Protein AF-A0A2S4M8M7-F1 (afdb_monomer_lite)

Organism: NCBI:txid1189126

Radius of gyration: 17.57 Å; chains: 1; bounding box: 34×55×44 Å

pLDDT: mean 82.83, std 18.02, range [27.48, 97.88]

Sequence (184 aa):
MVDEARHDGGGGASDRWFSTRVGGVQIGAYVSEYDAPKAGMTIFWAAKLALPEFIQVVSEAERTLGASAPDRVLIAYGETKETHRTASLATRLAVFAARPEFEAFRAEFVVPSGTIVAWANTSDINAAPKSPNIGISIPPSMWPDFRPVVVHGIILTTPLVGVTSPAMVMGALDEMFADGATAH

Foldseek 3Di:
DDDDPDPPDDDAFDWDKFWDDFLNKIKIWIWGPRDLLATKIKIFIWFLDALVLVLVLQVLVCVLCPVQQQWKWKWFDAPDIDIDTDSGPSVVSVVCSVPVRTQKMWIWGQGPSGIKIWIAGNDNSPDGGPDTGTMIMDRPVCCVSCVVSVLSSCCSGHVPSPSPDSVRVVVRVVVRVVCSVVDD

Secondary structure (DSSP, 8-state):
---------------EEEEEEETTEEEEEEE--SSTTT--EEEEE-----HHHHHHHHHHHHHHHGGG--EEEEEEEESSEEEEE-S-HHHHHHHHTT-TTEEEEEEEEEETTEEEEEEEE---TTSPPSS--EEEEE-GGGHHHHHHHHHHHHHHH-GGGT---HHHHHHHHHHHHHHTTT--

Structure (mmCIF, N/CA/C/O backbone):
data_AF-A0A2S4M8M7-F1
#
_entry.id   AF-A0A2S4M8M7-F1
#
loop_
_atom_site.group_PDB
_atom_site.id
_atom_site.type_symbol
_atom_site.label_atom_id
_atom_site.label_alt_id
_atom_site.label_comp_id
_atom_site.label_asym_id
_atom_site.label_entity_id
_atom_site.label_seq_id
_atom_site.pdbx_PDB_ins_code
_atom_site.Cartn_x
_atom_site.Cartn_y
_atom_site.Cartn_z
_atom_site.occupancy
_atom_site.B_iso_or_equiv
_atom_site.auth_seq_id
_atom_site.auth_comp_id
_atom_site.auth_asym_id
_atom_site.auth_atom_id
_atom_site.pdbx_PDB_model_num
ATOM 1 N N . MET A 1 1 ? 19.593 -39.768 15.698 1.00 35.56 1 MET A N 1
ATOM 2 C CA . MET A 1 1 ? 20.148 -38.869 16.726 1.00 35.56 1 MET A CA 1
ATOM 3 C C . MET A 1 1 ? 19.152 -37.736 16.825 1.00 35.56 1 MET A C 1
ATOM 5 O O . MET A 1 1 ? 18.924 -37.062 15.832 1.00 35.56 1 MET A O 1
ATOM 9 N N . VAL A 1 2 ? 18.406 -37.746 17.920 1.00 35.75 2 VAL A N 1
ATOM 10 C CA . VAL A 1 2 ? 17.227 -36.921 18.182 1.00 35.75 2 VAL A CA 1
ATOM 11 C C . VAL A 1 2 ? 17.718 -35.595 18.745 1.00 35.75 2 VAL A C 1
ATOM 13 O O . VAL A 1 2 ? 18.538 -35.632 19.655 1.00 35.75 2 VAL A O 1
ATOM 16 N N . ASP A 1 3 ? 17.217 -34.475 18.234 1.00 27.48 3 ASP A N 1
ATOM 17 C CA . ASP A 1 3 ? 17.019 -33.290 19.071 1.00 27.48 3 ASP A CA 1
ATOM 18 C C . ASP A 1 3 ? 15.829 -32.492 18.528 1.00 27.48 3 ASP A C 1
ATOM 20 O O . ASP A 1 3 ? 15.930 -31.577 17.713 1.00 27.48 3 ASP A O 1
ATOM 24 N N . GLU A 1 4 ? 14.656 -32.979 18.918 1.00 34.34 4 GLU A N 1
ATOM 25 C CA . GLU A 1 4 ? 13.363 -32.342 18.741 1.00 34.34 4 GLU A CA 1
ATOM 26 C C . GLU A 1 4 ? 13.140 -31.507 20.008 1.00 34.34 4 GLU A C 1
ATOM 28 O O . GLU A 1 4 ? 12.689 -32.015 21.036 1.00 34.34 4 GLU A O 1
ATOM 33 N N . ALA A 1 5 ? 13.521 -30.230 19.971 1.00 32.81 5 ALA A N 1
ATOM 34 C CA . ALA A 1 5 ? 13.192 -29.301 21.043 1.00 32.81 5 ALA A CA 1
ATOM 35 C C . ALA A 1 5 ? 11.703 -28.937 20.937 1.00 32.81 5 ALA A C 1
ATOM 37 O O . ALA A 1 5 ? 11.325 -27.932 20.337 1.00 32.81 5 ALA A O 1
ATOM 38 N N . ARG A 1 6 ? 10.852 -29.794 21.516 1.00 37.06 6 ARG A N 1
ATOM 39 C CA . ARG A 1 6 ? 9.469 -29.460 21.865 1.00 37.06 6 ARG A CA 1
ATOM 40 C C . ARG A 1 6 ? 9.480 -28.285 22.841 1.00 37.06 6 ARG A C 1
ATOM 42 O O . ARG A 1 6 ? 9.937 -28.417 23.976 1.00 37.06 6 ARG A O 1
ATOM 49 N N . HIS A 1 7 ? 8.925 -27.158 22.417 1.00 33.09 7 HIS A N 1
ATOM 50 C CA . HIS A 1 7 ? 8.360 -26.181 23.336 1.00 33.09 7 HIS A CA 1
ATOM 51 C C . HIS A 1 7 ? 6.859 -26.448 23.448 1.00 33.09 7 HIS A C 1
ATOM 53 O O . HIS A 1 7 ? 6.053 -25.895 22.710 1.00 33.09 7 HIS A O 1
ATOM 59 N N . ASP A 1 8 ? 6.505 -27.330 24.384 1.00 41.88 8 ASP A N 1
ATOM 60 C CA . ASP A 1 8 ? 5.159 -27.384 24.944 1.00 41.88 8 ASP A CA 1
ATOM 61 C C . ASP A 1 8 ? 5.029 -26.237 25.954 1.00 41.88 8 ASP A C 1
ATOM 63 O O . ASP A 1 8 ? 5.680 -26.237 27.002 1.00 41.88 8 ASP A O 1
ATOM 67 N N . GLY A 1 9 ? 4.203 -25.239 25.638 1.00 32.19 9 GLY A N 1
ATOM 68 C CA . GLY A 1 9 ? 3.963 -24.111 26.532 1.00 32.19 9 GLY A CA 1
ATOM 69 C C . GLY A 1 9 ? 2.835 -23.191 26.077 1.00 32.19 9 GLY A C 1
ATOM 70 O O . GLY A 1 9 ? 3.103 -22.182 25.445 1.00 32.19 9 GLY A O 1
ATOM 71 N N . GLY A 1 10 ? 1.600 -23.508 26.487 1.00 31.20 10 GLY A N 1
ATOM 72 C CA . GLY A 1 10 ? 0.479 -22.563 26.619 1.00 31.20 10 GLY A CA 1
ATOM 73 C C . GLY A 1 10 ? -0.191 -22.113 25.315 1.00 31.20 10 GLY A C 1
ATOM 74 O O . GLY A 1 10 ? 0.468 -21.661 24.392 1.00 31.20 10 GLY A O 1
ATOM 75 N N . GLY A 1 11 ? -1.525 -22.194 25.253 1.00 43.91 11 GLY A N 1
ATOM 76 C CA . GLY A 1 11 ? -2.337 -21.686 24.138 1.00 43.91 11 GLY A CA 1
ATOM 77 C C . GLY A 1 11 ? -2.234 -20.165 23.991 1.00 43.91 11 GLY A C 1
ATOM 78 O O . GLY A 1 11 ? -3.089 -19.431 24.484 1.00 43.91 11 GLY A O 1
ATOM 79 N N . GLY A 1 12 ? -1.154 -19.711 23.362 1.00 44.88 12 GLY A N 1
ATOM 80 C CA . GLY A 1 12 ? -0.848 -18.325 23.050 1.00 44.88 12 GLY A CA 1
ATOM 81 C C . GLY A 1 12 ? -1.113 -18.040 21.579 1.00 44.88 12 GLY A C 1
ATOM 82 O O . GLY A 1 12 ? -0.840 -18.877 20.724 1.00 44.88 12 GLY A O 1
ATOM 83 N N . ALA A 1 13 ? -1.661 -16.856 21.315 1.00 55.62 13 ALA A N 1
ATOM 84 C CA . ALA A 1 13 ? -1.861 -16.286 19.991 1.00 55.62 13 ALA A CA 1
ATOM 85 C C . ALA A 1 13 ? -0.662 -16.566 19.068 1.00 55.62 13 ALA A C 1
ATOM 87 O O . ALA A 1 13 ? 0.433 -16.042 19.288 1.00 55.62 13 ALA A O 1
ATOM 88 N N . SER A 1 14 ? -0.857 -17.427 18.069 1.00 67.69 14 SER A N 1
ATOM 89 C CA . SER A 1 14 ? 0.205 -17.823 17.151 1.00 67.69 14 SER A CA 1
ATOM 90 C C . SER A 1 14 ? 0.212 -16.880 15.960 1.00 67.69 14 SER A C 1
ATOM 92 O O . SER A 1 14 ? -0.794 -16.735 15.266 1.00 67.69 14 SER A O 1
ATOM 94 N N . ASP A 1 15 ? 1.358 -16.269 15.697 1.00 80.06 15 ASP A N 1
ATOM 95 C CA . ASP A 1 15 ? 1.624 -15.635 14.415 1.00 80.06 15 ASP A CA 1
AT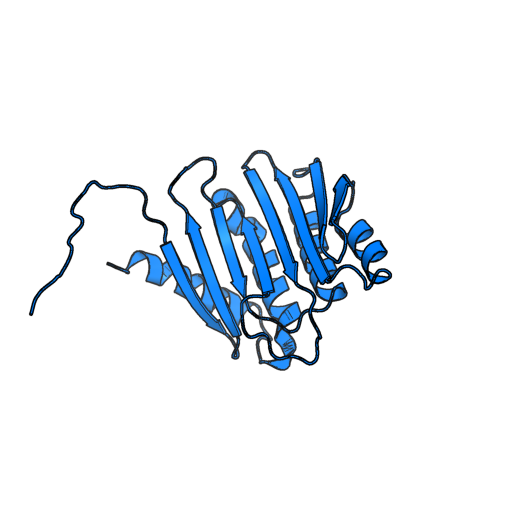OM 96 C C . ASP A 1 15 ? 1.456 -16.656 13.281 1.00 80.06 15 ASP A C 1
ATOM 98 O O . ASP A 1 15 ? 2.006 -17.759 13.341 1.00 80.06 15 ASP A O 1
ATOM 102 N N . ARG A 1 16 ? 0.718 -16.286 12.231 1.00 84.62 16 ARG A N 1
ATOM 103 C CA . ARG A 1 16 ? 0.454 -17.162 11.084 1.00 84.62 16 ARG A CA 1
ATOM 104 C C . ARG A 1 16 ? 1.026 -16.580 9.801 1.00 84.62 16 ARG A C 1
ATOM 106 O O . ARG A 1 16 ? 0.866 -15.394 9.509 1.00 84.62 16 ARG A O 1
ATOM 113 N N . TRP A 1 17 ? 1.673 -17.444 9.027 1.00 88.44 17 TRP A N 1
ATOM 114 C CA . TRP A 1 17 ? 2.257 -17.125 7.729 1.00 88.44 17 TRP A CA 1
ATOM 115 C C . TRP A 1 17 ? 1.546 -17.908 6.638 1.00 88.44 17 TRP A C 1
ATOM 117 O O . TRP A 1 17 ? 1.362 -19.118 6.752 1.00 88.44 17 TRP A O 1
ATOM 127 N N . PHE A 1 18 ? 1.204 -17.219 5.557 1.00 89.94 18 PHE A N 1
ATOM 128 C CA . PHE A 1 18 ? 0.561 -17.810 4.396 1.00 89.94 18 PHE A CA 1
ATOM 129 C C . PHE A 1 18 ? 1.300 -17.405 3.128 1.00 89.94 18 PHE A C 1
ATOM 131 O O . PHE A 1 18 ? 1.913 -16.335 3.052 1.00 89.94 18 PHE A O 1
ATOM 138 N N . SER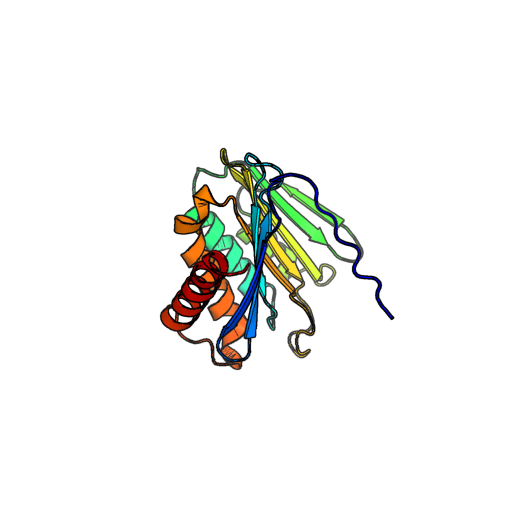 A 1 19 ? 1.225 -18.251 2.108 1.00 90.50 19 SER A N 1
ATOM 139 C CA . SER A 1 19 ? 1.714 -17.900 0.783 1.00 90.50 19 SER A CA 1
ATOM 140 C C . SER A 1 19 ? 0.926 -18.616 -0.296 1.00 90.50 19 SER A C 1
ATOM 142 O O . SER A 1 19 ? 0.588 -19.785 -0.138 1.00 90.50 19 SER A O 1
ATOM 144 N N . THR A 1 20 ? 0.706 -17.936 -1.411 1.00 90.44 20 THR A N 1
ATOM 145 C CA . THR A 1 20 ? 0.090 -18.492 -2.615 1.00 90.44 20 THR A CA 1
ATOM 146 C C . THR A 1 20 ? 0.811 -17.977 -3.862 1.00 90.44 20 THR A C 1
ATOM 148 O O . THR A 1 20 ? 1.694 -17.111 -3.784 1.00 90.44 20 THR A O 1
ATOM 151 N N . ARG A 1 21 ? 0.470 -18.522 -5.032 1.00 87.50 21 ARG A N 1
ATOM 152 C CA . ARG A 1 21 ? 0.982 -18.060 -6.325 1.00 87.50 21 ARG A CA 1
ATOM 153 C C . ARG A 1 21 ? -0.153 -17.729 -7.282 1.00 87.50 21 ARG A C 1
ATOM 155 O O . ARG A 1 21 ? -1.044 -18.540 -7.492 1.00 87.50 21 ARG A O 1
ATOM 162 N N . VAL A 1 22 ? -0.058 -16.573 -7.933 1.00 85.56 22 VAL A N 1
ATOM 163 C CA . VAL A 1 22 ? -0.996 -16.126 -8.974 1.00 85.56 22 VAL A CA 1
ATOM 164 C C . VAL A 1 22 ? -0.185 -15.624 -10.151 1.00 85.56 22 VAL A C 1
ATOM 166 O O . VAL A 1 22 ? 0.630 -14.730 -9.967 1.00 85.56 22 VAL A O 1
ATOM 169 N N . GLY A 1 23 ? -0.370 -16.200 -11.344 1.00 76.56 23 GLY A N 1
ATOM 170 C CA . GLY A 1 23 ? 0.317 -15.749 -12.565 1.00 76.56 23 GLY A CA 1
ATOM 171 C C . GLY A 1 23 ? 1.814 -15.493 -12.351 1.00 76.56 23 GLY A C 1
ATOM 172 O O . GLY A 1 23 ? 2.275 -14.367 -12.462 1.00 76.56 23 GLY A O 1
ATOM 173 N N . GLY A 1 24 ? 2.564 -16.505 -11.902 1.00 80.69 24 GLY A N 1
ATOM 174 C CA . GLY A 1 24 ? 4.009 -16.393 -11.649 1.00 80.69 24 GLY A CA 1
ATOM 175 C C . GLY A 1 24 ? 4.437 -15.527 -10.450 1.00 80.69 24 GLY A C 1
ATOM 176 O O . GLY A 1 24 ? 5.600 -15.600 -10.057 1.00 80.69 24 GLY A O 1
ATOM 177 N N . VAL A 1 25 ? 3.532 -14.762 -9.834 1.00 85.31 25 VAL A N 1
ATOM 178 C CA . VAL A 1 25 ? 3.785 -13.933 -8.645 1.00 85.31 25 VAL A CA 1
ATOM 179 C C . VAL A 1 25 ? 3.588 -14.764 -7.392 1.00 85.31 25 VAL A C 1
ATOM 181 O O . VAL A 1 25 ? 2.573 -15.443 -7.256 1.00 85.31 25 VAL A O 1
ATOM 184 N N . GLN A 1 26 ? 4.521 -14.672 -6.449 1.00 88.56 26 GLN A N 1
ATOM 185 C CA . GLN A 1 26 ? 4.305 -15.151 -5.088 1.00 88.56 26 GLN A CA 1
ATOM 186 C C . GLN A 1 26 ? 3.688 -14.034 -4.243 1.00 88.56 26 GLN A C 1
ATOM 188 O O . GLN A 1 26 ? 4.252 -12.943 -4.140 1.00 88.56 26 GLN A O 1
ATOM 193 N N . ILE A 1 27 ? 2.543 -14.331 -3.637 1.00 91.50 27 ILE A N 1
ATOM 194 C CA . ILE A 1 27 ? 1.849 -13.464 -2.686 1.00 91.50 27 ILE A CA 1
ATOM 195 C C . ILE A 1 27 ? 2.016 -14.103 -1.313 1.00 91.50 27 ILE A C 1
ATOM 197 O O . ILE A 1 27 ? 1.792 -15.303 -1.159 1.00 91.50 27 ILE A O 1
ATOM 201 N N . GLY A 1 28 ? 2.442 -13.320 -0.332 1.00 92.31 28 GLY A N 1
ATOM 202 C CA . GLY A 1 28 ? 2.527 -13.735 1.059 1.00 92.31 28 GLY A CA 1
ATOM 203 C C . GLY A 1 28 ? 1.568 -12.940 1.931 1.00 92.31 28 GLY A C 1
ATOM 204 O O . GLY A 1 28 ? 1.227 -11.795 1.623 1.00 92.31 28 GLY A O 1
ATOM 205 N N . ALA A 1 29 ? 1.158 -13.550 3.034 1.00 92.69 29 ALA A N 1
ATOM 206 C CA . ALA A 1 29 ? 0.451 -12.872 4.100 1.00 92.69 29 ALA A CA 1
ATOM 207 C C . ALA A 1 29 ? 1.033 -13.249 5.459 1.00 92.69 29 ALA A C 1
ATOM 209 O O . ALA A 1 29 ? 1.435 -14.389 5.690 1.00 92.69 29 ALA A O 1
ATOM 210 N N . TYR A 1 30 ? 1.054 -12.278 6.357 1.00 90.25 30 TYR A N 1
ATOM 211 C CA . TYR A 1 30 ? 1.389 -12.460 7.759 1.00 90.25 30 TYR A CA 1
ATOM 212 C C . TYR A 1 30 ? 0.242 -11.919 8.599 1.00 90.25 30 TYR A C 1
ATOM 214 O O . TYR A 1 30 ? -0.198 -10.791 8.378 1.00 90.25 30 TYR A O 1
ATOM 222 N N . VAL A 1 31 ? -0.247 -12.720 9.538 1.00 87.81 31 VAL A N 1
ATOM 223 C CA . VAL A 1 31 ? -1.275 -12.323 10.501 1.00 87.81 31 VAL A CA 1
ATOM 224 C C . VAL A 1 31 ? -0.671 -12.453 11.887 1.00 87.81 31 VAL A C 1
ATOM 226 O O . VAL A 1 31 ? -0.350 -13.561 12.316 1.00 87.81 31 VAL A O 1
ATOM 229 N N . SER A 1 32 ? -0.518 -11.323 12.578 1.00 81.81 32 SER A N 1
ATOM 230 C CA . SER A 1 32 ? -0.124 -11.336 13.984 1.00 81.81 32 SER A CA 1
ATOM 231 C C . SER A 1 32 ? -1.353 -11.333 14.875 1.00 81.81 32 SER A C 1
ATOM 233 O O . SER A 1 32 ? -2.210 -10.456 14.760 1.00 81.81 32 SER A O 1
ATOM 235 N N . GLU A 1 33 ? -1.415 -12.301 15.784 1.00 69.62 33 GLU A N 1
ATOM 236 C CA . GLU A 1 33 ? -2.460 -12.407 16.807 1.00 69.62 33 GLU A CA 1
ATOM 237 C C . GLU A 1 33 ? -1.967 -11.923 18.183 1.00 69.62 33 GLU A C 1
ATOM 239 O O . GLU A 1 33 ? -2.749 -11.841 19.130 1.00 69.62 33 GLU A O 1
ATOM 244 N N . TYR A 1 34 ? -0.678 -11.577 18.294 1.00 53.66 34 TYR A N 1
ATOM 245 C CA . TYR A 1 34 ? 0.032 -11.356 19.559 1.00 53.66 34 TYR A CA 1
ATOM 246 C C . TYR A 1 34 ? -0.473 -10.145 20.376 1.00 53.66 34 TYR A C 1
ATOM 248 O O . TYR A 1 34 ? -0.187 -10.031 21.565 1.00 53.66 34 TYR A O 1
ATOM 256 N N . ASP A 1 35 ? -1.255 -9.245 19.774 1.00 55.16 35 ASP A N 1
ATOM 257 C CA . ASP A 1 35 ? -1.826 -8.073 20.447 1.00 55.16 35 ASP A CA 1
ATOM 258 C C . ASP A 1 35 ? -3.162 -7.720 19.781 1.00 55.16 35 ASP A C 1
ATOM 260 O O . ASP A 1 35 ? -3.175 -6.927 18.859 1.00 55.16 35 ASP A O 1
ATOM 264 N N . ALA A 1 36 ? -4.295 -8.313 20.180 1.00 50.22 36 ALA A N 1
ATOM 265 C CA . ALA A 1 36 ? -5.613 -8.123 19.538 1.00 50.22 36 ALA A CA 1
ATOM 266 C C . ALA A 1 36 ? -5.998 -6.669 19.128 1.00 50.22 36 ALA A C 1
ATOM 268 O O . ALA A 1 36 ? -6.614 -6.511 18.073 1.00 50.22 36 ALA A O 1
ATOM 269 N N . PRO A 1 37 ? -5.640 -5.594 19.870 1.00 49.50 37 PRO A N 1
ATOM 270 C CA . PRO A 1 37 ? -5.854 -4.211 19.415 1.00 49.50 37 PRO A CA 1
ATOM 271 C C . PRO A 1 37 ? -4.819 -3.680 18.397 1.00 49.50 37 PRO A C 1
ATOM 273 O O . PRO A 1 37 ? -5.043 -2.625 17.808 1.00 49.50 37 PRO A O 1
ATOM 276 N N . LYS A 1 38 ? -3.695 -4.374 18.184 1.00 54.09 38 LYS A N 1
ATOM 277 C CA . LYS A 1 38 ? -2.674 -4.114 17.146 1.00 54.09 38 LYS A CA 1
ATOM 278 C C . LYS A 1 38 ? -2.466 -5.287 16.183 1.00 54.09 38 LYS A C 1
ATOM 280 O O . LYS A 1 38 ? -1.537 -5.244 15.375 1.00 54.09 38 LYS A O 1
ATOM 285 N N . ALA A 1 39 ? -3.304 -6.320 16.281 1.00 62.09 39 ALA A N 1
ATOM 286 C CA . ALA A 1 39 ? -3.287 -7.475 15.413 1.00 62.09 39 ALA A CA 1
ATOM 287 C C . ALA A 1 39 ? -3.385 -6.938 13.993 1.00 62.09 39 ALA A C 1
ATOM 289 O O . ALA A 1 39 ? -4.266 -6.140 13.672 1.00 62.09 39 ALA A O 1
ATOM 290 N N . GLY A 1 40 ? -2.393 -7.283 13.191 1.00 81.00 40 GLY A N 1
ATOM 291 C CA . GLY A 1 40 ? -2.195 -6.721 11.873 1.00 81.00 40 GLY A CA 1
ATOM 292 C C . GLY A 1 40 ? -2.129 -7.854 10.882 1.00 81.00 40 GLY A C 1
ATOM 293 O O . GLY A 1 40 ? -1.472 -8.865 11.129 1.00 81.00 40 GLY A O 1
ATOM 294 N N . MET A 1 41 ? -2.806 -7.675 9.759 1.00 90.56 41 MET A N 1
ATOM 295 C CA . MET A 1 41 ? -2.603 -8.515 8.600 1.00 90.56 41 MET A CA 1
ATOM 296 C C . MET A 1 41 ? -1.790 -7.739 7.578 1.00 90.56 41 MET A C 1
ATOM 298 O O . MET A 1 41 ? -2.210 -6.674 7.132 1.00 90.56 41 MET A O 1
ATOM 302 N N . THR A 1 42 ? -0.645 -8.276 7.184 1.00 93.50 42 THR A N 1
ATOM 303 C CA . THR A 1 42 ? 0.174 -7.719 6.110 1.00 93.50 42 THR A CA 1
ATOM 304 C C . THR A 1 42 ? 0.101 -8.633 4.907 1.00 93.50 42 THR A C 1
ATOM 306 O O . THR A 1 42 ? 0.527 -9.779 4.992 1.00 93.50 42 THR A O 1
ATOM 309 N N . ILE A 1 43 ? -0.389 -8.117 3.780 1.00 95.31 43 ILE A N 1
ATOM 310 C CA . ILE A 1 43 ? -0.272 -8.775 2.474 1.00 95.31 43 ILE A CA 1
ATOM 311 C C . ILE A 1 43 ? 0.917 -8.164 1.743 1.00 95.31 43 ILE A C 1
ATOM 313 O O . ILE A 1 43 ? 1.040 -6.941 1.695 1.00 95.31 43 ILE A O 1
ATOM 317 N N . PHE A 1 44 ? 1.786 -8.986 1.168 1.00 94.94 44 PHE A N 1
ATOM 318 C CA . PHE A 1 44 ? 2.984 -8.529 0.469 1.00 94.94 44 PHE A CA 1
ATOM 319 C C . PHE A 1 44 ? 3.275 -9.382 -0.764 1.00 94.94 44 PHE A C 1
ATOM 321 O O . PHE A 1 44 ? 2.962 -10.572 -0.809 1.00 94.94 44 PHE A O 1
ATOM 328 N N . TRP A 1 45 ? 3.879 -8.780 -1.783 1.00 93.00 45 TRP A N 1
ATOM 329 C CA . TRP A 1 45 ? 4.242 -9.478 -3.014 1.00 93.00 45 TRP A CA 1
ATOM 330 C C . TRP A 1 45 ? 5.472 -8.852 -3.669 1.00 93.00 45 TRP A C 1
ATOM 332 O O . TRP A 1 45 ? 5.938 -7.771 -3.302 1.00 93.00 45 TRP A O 1
ATOM 342 N N . ALA A 1 46 ? 6.039 -9.594 -4.615 1.00 89.19 46 ALA A N 1
ATOM 343 C CA . ALA A 1 46 ? 7.160 -9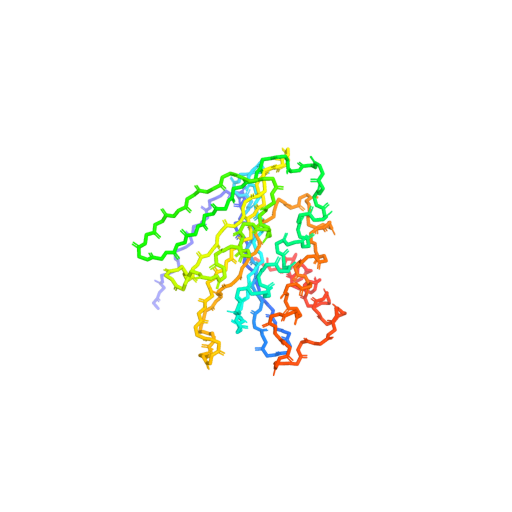.163 -5.435 1.00 89.19 46 ALA A CA 1
ATOM 344 C C . ALA A 1 46 ? 6.635 -8.656 -6.785 1.00 89.19 46 ALA A C 1
ATOM 346 O O . ALA A 1 46 ? 5.924 -9.377 -7.486 1.00 89.19 46 ALA A O 1
ATOM 347 N N . ALA A 1 47 ? 6.989 -7.429 -7.157 1.00 85.19 47 ALA A N 1
ATOM 348 C CA . ALA A 1 47 ? 6.524 -6.775 -8.374 1.00 85.19 47 ALA A CA 1
ATOM 349 C C . ALA A 1 47 ? 7.605 -5.890 -9.005 1.00 85.19 47 ALA A C 1
ATOM 351 O O . ALA A 1 47 ? 8.458 -5.325 -8.318 1.00 85.19 47 ALA A O 1
ATOM 352 N N . LYS A 1 48 ? 7.534 -5.720 -10.329 1.00 80.44 48 LYS A N 1
ATOM 353 C CA . LYS A 1 48 ? 8.253 -4.642 -11.018 1.00 80.44 48 LYS A CA 1
ATOM 354 C C . LYS A 1 48 ? 7.470 -3.358 -10.783 1.00 80.44 48 LYS A C 1
ATOM 356 O O . LYS A 1 48 ? 6.456 -3.130 -11.432 1.00 80.44 48 LYS A O 1
ATOM 361 N N . LEU A 1 49 ? 7.903 -2.584 -9.795 1.00 83.25 49 LEU A N 1
ATOM 362 C CA . LEU A 1 49 ? 7.135 -1.472 -9.257 1.00 83.25 49 LEU A CA 1
ATOM 363 C C . LEU A 1 49 ? 7.822 -0.145 -9.552 1.00 83.25 49 LEU A C 1
ATOM 365 O O . LEU A 1 49 ? 8.903 0.114 -9.022 1.00 83.25 49 LEU A O 1
ATOM 369 N N . ALA A 1 50 ? 7.159 0.710 -10.324 1.00 86.69 50 ALA A N 1
ATOM 370 C CA . ALA A 1 50 ? 7.499 2.118 -10.381 1.00 86.69 50 ALA A CA 1
ATOM 371 C C . ALA A 1 50 ? 6.579 2.933 -9.451 1.00 86.69 50 ALA A C 1
ATOM 373 O O . ALA A 1 50 ? 5.563 2.467 -8.922 1.00 86.69 50 ALA A O 1
ATOM 374 N N . LEU A 1 51 ? 7.003 4.167 -9.174 1.00 90.38 51 LEU A N 1
ATOM 375 C CA . LEU A 1 51 ? 6.284 5.059 -8.269 1.00 90.38 51 LEU A CA 1
ATOM 376 C C . LEU A 1 51 ? 4.856 5.410 -8.745 1.00 90.38 51 LEU A C 1
ATOM 378 O O . LEU A 1 51 ? 3.975 5.487 -7.888 1.00 90.38 51 LEU A O 1
ATOM 382 N N . PRO A 1 52 ? 4.565 5.589 -10.053 1.00 91.75 52 PRO A N 1
ATOM 383 C CA . PRO A 1 52 ? 3.205 5.860 -10.527 1.00 91.75 52 PRO A CA 1
ATOM 384 C C . PRO A 1 52 ? 2.183 4.777 -10.166 1.00 91.75 52 PRO A C 1
ATOM 386 O O . PRO A 1 52 ? 1.038 5.097 -9.843 1.00 91.75 52 PRO A O 1
ATOM 389 N N . GLU A 1 53 ? 2.570 3.505 -10.181 1.00 91.56 53 GLU A N 1
ATOM 390 C CA . GLU A 1 53 ? 1.703 2.402 -9.776 1.00 91.56 53 GLU A CA 1
ATOM 391 C C . GLU A 1 53 ? 1.467 2.433 -8.263 1.00 91.56 53 GLU A C 1
ATOM 393 O O . GLU A 1 53 ? 0.332 2.295 -7.810 1.00 91.56 53 GLU A O 1
ATOM 398 N N . PHE A 1 54 ? 2.506 2.708 -7.467 1.00 93.75 54 PHE A N 1
ATOM 399 C CA . PHE A 1 54 ? 2.341 2.853 -6.020 1.00 93.75 54 PHE A CA 1
ATOM 400 C C . PHE A 1 54 ? 1.461 4.060 -5.644 1.00 93.75 54 PHE A C 1
ATOM 402 O O . PHE A 1 54 ? 0.624 3.953 -4.748 1.00 93.75 54 PHE A O 1
ATOM 409 N N . ILE A 1 55 ? 1.568 5.181 -6.369 1.00 95.94 55 ILE A N 1
ATOM 410 C CA . ILE A 1 55 ? 0.675 6.343 -6.211 1.00 95.94 55 ILE A CA 1
ATOM 411 C C . ILE A 1 55 ? -0.789 5.935 -6.405 1.00 95.94 55 ILE A C 1
ATOM 413 O O . ILE A 1 55 ? -1.647 6.367 -5.635 1.00 95.94 55 ILE A O 1
ATOM 417 N N . GLN A 1 56 ? -1.089 5.096 -7.399 1.00 95.81 56 GLN A N 1
ATOM 418 C CA . GLN A 1 56 ? -2.454 4.625 -7.647 1.00 95.81 56 GLN A CA 1
ATOM 419 C C . GLN A 1 56 ? -2.971 3.725 -6.521 1.00 95.81 56 GLN A C 1
ATOM 421 O O . GLN A 1 56 ? -4.114 3.892 -6.099 1.00 95.81 56 GLN A O 1
ATOM 426 N N . VAL A 1 57 ? -2.134 2.836 -5.976 1.00 95.44 57 VAL A N 1
ATOM 427 C CA . VAL A 1 57 ? -2.487 2.019 -4.800 1.00 95.44 57 VAL A CA 1
ATOM 428 C C . VAL A 1 57 ? -2.818 2.904 -3.597 1.00 95.44 57 VAL A C 1
ATOM 430 O O . VAL A 1 57 ? -3.838 2.711 -2.937 1.00 95.44 57 VAL A O 1
ATOM 433 N N . VAL A 1 58 ? -1.991 3.915 -3.331 1.00 96.94 58 VAL A N 1
ATOM 434 C CA . VAL A 1 58 ? -2.213 4.863 -2.229 1.00 96.94 58 VAL A CA 1
ATOM 435 C C . VAL A 1 58 ? -3.459 5.717 -2.473 1.00 96.94 58 VAL A C 1
ATOM 437 O O . VAL A 1 58 ? -4.232 5.937 -1.546 1.00 96.94 58 VAL A O 1
ATOM 440 N N . SER A 1 59 ? -3.710 6.142 -3.712 1.00 97.19 59 SER A N 1
ATOM 441 C CA . SER A 1 59 ? -4.921 6.887 -4.080 1.00 97.19 59 SER A CA 1
ATOM 442 C C . SER A 1 59 ? -6.197 6.056 -3.889 1.00 97.19 59 SER A C 1
ATOM 444 O O . SER A 1 59 ? -7.214 6.573 -3.425 1.00 97.19 59 SER A O 1
ATOM 446 N N . GLU A 1 60 ? -6.148 4.760 -4.199 1.00 96.62 60 GLU A N 1
ATOM 447 C CA . GLU A 1 60 ? -7.238 3.811 -3.955 1.00 96.62 60 GLU A CA 1
ATOM 448 C C . GLU A 1 60 ? -7.514 3.644 -2.453 1.00 96.62 60 GLU A C 1
ATOM 450 O O . GLU A 1 60 ? -8.667 3.713 -2.019 1.00 96.62 60 GLU A O 1
ATOM 455 N N . ALA A 1 61 ? -6.458 3.504 -1.646 1.00 95.88 61 ALA A N 1
ATOM 456 C CA . ALA A 1 61 ? -6.564 3.458 -0.189 1.00 95.88 61 ALA A CA 1
ATOM 457 C C . ALA A 1 61 ? -7.177 4.752 0.377 1.00 95.88 61 ALA A C 1
ATOM 459 O O . ALA A 1 61 ? -8.080 4.697 1.211 1.00 95.88 61 ALA A O 1
ATOM 460 N N . GLU A 1 62 ? -6.758 5.920 -0.119 1.00 95.94 62 GLU A N 1
ATOM 461 C CA . GLU A 1 62 ? -7.324 7.217 0.273 1.00 95.94 62 GLU A CA 1
ATOM 462 C C . GLU A 1 62 ? -8.810 7.329 -0.035 1.00 95.94 62 GLU A C 1
ATOM 464 O O . GLU A 1 62 ? -9.570 7.847 0.784 1.00 95.94 62 GLU A O 1
ATOM 469 N N . ARG A 1 63 ? -9.236 6.838 -1.200 1.00 95.69 63 ARG A N 1
ATOM 470 C CA . ARG A 1 63 ? -10.646 6.853 -1.594 1.00 95.69 63 ARG A CA 1
ATOM 471 C C . ARG A 1 63 ? -11.483 5.906 -0.745 1.00 95.69 63 ARG A C 1
ATOM 473 O O . ARG A 1 63 ? -12.586 6.275 -0.357 1.00 95.69 63 ARG A O 1
ATOM 480 N N . THR A 1 64 ? -10.941 4.728 -0.442 1.00 95.25 64 THR A N 1
ATOM 481 C CA . THR A 1 64 ? -11.577 3.723 0.422 1.00 95.25 64 THR A CA 1
ATOM 482 C C . THR A 1 64 ? -11.783 4.267 1.835 1.00 95.25 64 THR A C 1
ATOM 484 O O . THR A 1 64 ? -12.835 4.075 2.434 1.00 95.25 64 THR A O 1
ATOM 487 N N . LEU A 1 65 ? -10.798 4.998 2.361 1.00 93.12 65 LEU A N 1
ATOM 488 C CA . LEU A 1 65 ? -10.845 5.552 3.713 1.00 93.12 65 LEU A CA 1
ATOM 489 C C . LEU A 1 65 ? -11.635 6.856 3.821 1.00 93.12 65 LEU A C 1
ATOM 491 O O . LEU A 1 65 ? -12.259 7.111 4.851 1.00 93.12 65 LEU A O 1
ATOM 495 N N . GLY A 1 66 ? -11.588 7.708 2.797 1.00 91.25 66 GLY A N 1
ATOM 496 C CA . GLY A 1 66 ? -12.245 9.010 2.802 1.00 91.25 66 GLY A CA 1
ATOM 497 C C . GLY A 1 66 ? -11.902 9.834 4.050 1.00 91.25 66 GLY A C 1
ATOM 498 O O . GLY A 1 66 ? -10.733 10.080 4.358 1.00 91.25 66 GLY A O 1
ATOM 499 N N . ALA A 1 67 ? -12.938 10.263 4.775 1.00 87.75 67 ALA A N 1
ATOM 500 C CA . ALA A 1 67 ? -12.809 11.055 5.999 1.00 87.75 67 ALA A CA 1
ATOM 501 C C . ALA A 1 67 ? -12.394 10.237 7.240 1.00 87.75 67 ALA A C 1
ATOM 503 O O . ALA A 1 67 ? -12.039 10.826 8.258 1.00 87.75 67 ALA A O 1
ATOM 504 N N . SER A 1 68 ? -12.408 8.901 7.169 1.00 86.62 68 SER A N 1
ATOM 505 C CA . SER A 1 68 ? -12.090 8.014 8.299 1.00 86.62 68 SER A CA 1
ATOM 506 C C . SER A 1 68 ? -10.603 8.006 8.668 1.00 86.62 68 SER A C 1
ATOM 508 O O . SER A 1 68 ? -10.258 7.584 9.768 1.00 86.62 68 SER A O 1
ATOM 510 N N . ALA A 1 69 ? -9.734 8.492 7.774 1.00 86.81 69 ALA A N 1
ATOM 511 C CA . ALA A 1 69 ? -8.298 8.657 8.000 1.00 86.81 69 ALA A CA 1
ATOM 512 C C . ALA A 1 69 ? -7.890 10.137 7.878 1.00 86.81 69 ALA A C 1
ATOM 514 O O . ALA A 1 69 ? -7.364 10.550 6.834 1.00 86.81 69 ALA A O 1
ATOM 515 N N . PRO A 1 70 ? -8.172 10.961 8.905 1.00 84.38 70 PRO A N 1
ATOM 516 C CA . PRO A 1 70 ? -7.849 12.385 8.884 1.00 84.38 70 PRO A CA 1
ATOM 517 C C . PRO A 1 70 ? -6.350 12.650 9.060 1.00 84.38 70 PRO A C 1
ATOM 519 O O . PRO A 1 70 ? -5.861 13.679 8.599 1.00 84.38 70 PRO A O 1
ATOM 522 N N . ASP A 1 71 ? -5.624 11.736 9.710 1.00 91.69 71 ASP A N 1
ATOM 523 C CA . ASP A 1 71 ? -4.183 11.849 9.912 1.00 91.69 71 ASP A CA 1
ATOM 524 C C . ASP A 1 71 ? -3.449 10.879 8.984 1.00 91.69 71 ASP A C 1
ATOM 526 O O . ASP A 1 71 ? -3.673 9.663 9.000 1.00 91.69 71 ASP A O 1
ATOM 530 N N . ARG A 1 72 ? -2.602 11.449 8.127 1.00 96.00 72 ARG A N 1
ATOM 531 C CA . ARG A 1 72 ? -1.897 10.729 7.070 1.00 96.00 72 ARG A CA 1
ATOM 532 C C . ARG A 1 72 ? -0.438 11.135 7.071 1.00 96.00 72 ARG A C 1
ATOM 534 O O . ARG A 1 72 ? -0.114 12.327 7.024 1.00 96.00 72 ARG A O 1
ATOM 541 N N . VAL A 1 73 ? 0.438 10.140 7.093 1.00 97.50 73 VAL A N 1
ATOM 542 C CA . VAL A 1 73 ? 1.886 10.341 7.163 1.00 97.50 73 VAL A CA 1
ATOM 543 C C . VAL A 1 73 ? 2.542 9.648 5.981 1.00 97.50 73 VAL A C 1
ATOM 545 O O . VAL A 1 73 ? 2.359 8.455 5.768 1.00 97.50 73 VAL A O 1
ATOM 548 N N . LEU A 1 74 ? 3.326 10.394 5.209 1.00 97.81 74 LEU A N 1
ATOM 549 C CA . LEU A 1 74 ? 4.220 9.838 4.205 1.00 97.81 74 LEU A CA 1
ATOM 550 C C . LEU A 1 74 ? 5.643 9.870 4.739 1.00 97.81 74 LEU A C 1
ATOM 552 O O . LEU A 1 74 ? 6.117 10.918 5.174 1.00 97.81 74 LEU A O 1
ATOM 556 N N . ILE A 1 75 ? 6.339 8.747 4.641 1.00 97.81 75 ILE A N 1
ATOM 557 C CA . ILE A 1 75 ? 7.771 8.658 4.894 1.00 97.81 75 ILE A CA 1
ATOM 558 C C . ILE A 1 75 ? 8.443 8.219 3.595 1.00 97.81 75 ILE A C 1
ATOM 560 O O . ILE A 1 75 ? 8.076 7.189 3.030 1.00 97.81 75 ILE A O 1
ATOM 564 N N . ALA A 1 76 ? 9.403 9.006 3.124 1.00 97.25 76 ALA A N 1
ATOM 565 C CA . ALA A 1 76 ? 10.231 8.701 1.965 1.00 97.25 76 ALA A CA 1
ATOM 566 C C . ALA A 1 76 ? 11.655 8.376 2.433 1.00 97.25 76 ALA A C 1
ATOM 568 O O . ALA A 1 76 ? 12.197 9.051 3.315 1.00 97.25 76 ALA A O 1
ATOM 569 N N . TYR A 1 77 ? 12.237 7.327 1.860 1.00 95.56 77 TYR A N 1
ATOM 570 C CA . TYR A 1 77 ? 13.544 6.786 2.211 1.00 95.56 77 TYR A CA 1
ATOM 571 C C . TYR A 1 77 ? 14.457 6.768 0.986 1.00 95.56 77 TYR A C 1
ATOM 573 O O . TYR A 1 77 ? 14.069 6.312 -0.090 1.00 95.56 77 TYR A O 1
ATOM 581 N N . GLY A 1 78 ? 15.668 7.267 1.184 1.00 92.44 78 GLY A N 1
ATOM 582 C CA . GLY A 1 78 ? 16.730 7.385 0.198 1.00 92.44 78 GLY A CA 1
ATOM 583 C C . GLY A 1 78 ? 18.062 7.587 0.911 1.00 92.44 78 GLY A C 1
ATOM 584 O O . GLY A 1 78 ? 18.238 7.114 2.037 1.00 92.44 78 GLY A O 1
ATOM 585 N N . GLU A 1 79 ? 18.961 8.384 0.332 1.00 90.88 79 GLU A N 1
ATOM 586 C CA . GLU A 1 79 ? 20.136 8.888 1.070 1.00 90.88 79 GLU A CA 1
ATOM 587 C C . GLU A 1 79 ? 19.730 9.685 2.319 1.00 90.88 79 GLU A C 1
ATOM 589 O O . GLU A 1 79 ? 20.429 9.707 3.333 1.00 90.88 79 GLU A O 1
ATOM 594 N N . THR A 1 80 ? 18.560 10.322 2.252 1.00 93.75 80 THR A N 1
ATOM 595 C CA . THR A 1 80 ? 17.925 11.003 3.375 1.00 93.75 80 THR A CA 1
ATOM 596 C C . THR A 1 80 ? 16.574 10.370 3.696 1.00 93.75 80 THR A C 1
ATOM 598 O O . THR A 1 80 ? 15.992 9.629 2.901 1.00 93.75 80 THR A O 1
ATOM 601 N N . LYS A 1 81 ? 16.065 10.658 4.895 1.00 96.31 81 LYS A N 1
ATOM 602 C CA . LYS A 1 81 ? 14.717 10.283 5.319 1.00 96.31 81 LYS A CA 1
ATOM 603 C C . LYS A 1 81 ? 13.881 11.541 5.469 1.00 96.31 81 LYS A C 1
ATOM 605 O O . LYS A 1 81 ? 14.238 12.427 6.244 1.00 96.31 81 LYS A O 1
ATOM 610 N N . GLU A 1 82 ? 12.729 11.569 4.815 1.00 97.69 82 GLU A N 1
ATOM 611 C C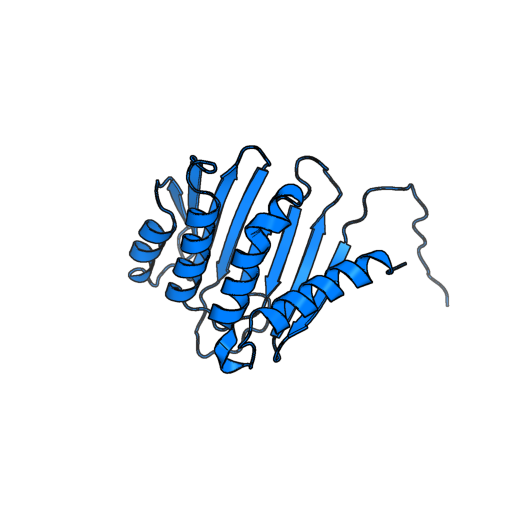A . GLU A 1 82 ? 11.767 12.657 4.946 1.00 97.69 82 GLU A CA 1
ATOM 612 C C . GLU A 1 82 ? 10.414 12.154 5.445 1.00 97.69 82 GLU A C 1
ATOM 614 O O . GLU A 1 82 ? 9.898 11.159 4.945 1.00 97.69 82 GLU A O 1
ATOM 619 N N . THR A 1 83 ? 9.813 12.876 6.395 1.00 97.88 83 THR A N 1
ATOM 620 C CA . THR A 1 83 ? 8.481 12.581 6.941 1.00 97.88 83 THR A CA 1
ATOM 621 C C . THR A 1 83 ? 7.553 13.769 6.711 1.00 97.88 83 THR A C 1
ATOM 623 O O . THR A 1 83 ? 7.880 14.892 7.089 1.00 97.88 83 THR A O 1
ATOM 626 N N . HIS A 1 84 ? 6.374 13.521 6.144 1.00 97.12 84 HIS A N 1
ATOM 627 C CA . HIS A 1 84 ? 5.400 14.543 5.766 1.00 97.12 84 HIS A CA 1
ATOM 628 C C . HIS A 1 84 ? 4.004 14.180 6.262 1.00 97.12 84 HIS A C 1
ATOM 630 O O . HIS A 1 84 ? 3.482 13.124 5.918 1.00 97.12 84 HIS A O 1
ATOM 636 N N . ARG A 1 85 ? 3.372 15.084 7.016 1.00 96.62 85 ARG A N 1
ATOM 637 C CA . ARG A 1 85 ? 1.928 15.033 7.283 1.00 96.62 85 ARG A CA 1
ATOM 638 C C . ARG A 1 85 ? 1.203 15.794 6.181 1.00 96.62 85 ARG A C 1
ATOM 640 O O . ARG A 1 85 ? 1.591 16.915 5.861 1.00 96.62 85 ARG A O 1
ATOM 647 N N . THR A 1 86 ? 0.195 15.187 5.566 1.00 94.50 86 THR A N 1
ATOM 648 C CA . THR A 1 86 ? -0.468 15.752 4.380 1.00 94.50 86 THR A CA 1
ATOM 649 C C . THR A 1 86 ? -1.944 15.379 4.339 1.00 94.50 86 THR A C 1
ATOM 651 O O . THR A 1 86 ? -2.335 14.323 4.819 1.00 94.50 86 THR A O 1
ATOM 654 N N . ALA A 1 87 ? -2.764 16.225 3.717 1.00 91.50 87 ALA A N 1
ATOM 655 C CA . ALA A 1 87 ? -4.161 15.899 3.432 1.00 91.50 87 ALA A CA 1
ATOM 656 C C . ALA A 1 87 ? -4.310 14.868 2.296 1.00 91.50 87 ALA A C 1
ATOM 658 O O . ALA A 1 87 ? -5.361 14.250 2.167 1.00 91.50 87 ALA A O 1
ATOM 659 N N . SER A 1 88 ? -3.273 14.700 1.467 1.00 95.50 88 SER A N 1
ATOM 660 C CA . SER A 1 88 ? -3.236 13.741 0.360 1.00 95.50 88 SER A CA 1
ATOM 661 C C . SER A 1 88 ? -1.836 13.141 0.217 1.00 95.50 88 SER A C 1
ATOM 663 O O . SER A 1 88 ? -0.872 13.836 -0.136 1.00 95.50 88 SER A O 1
ATOM 665 N N . LEU A 1 89 ? -1.715 11.852 0.519 1.00 97.00 89 LEU A N 1
ATOM 666 C CA . LEU A 1 89 ? -0.516 11.043 0.343 1.00 97.00 89 LEU A CA 1
ATOM 667 C C . LEU A 1 89 ? -0.237 10.821 -1.139 1.00 97.00 89 LEU A C 1
ATOM 669 O O . LEU A 1 89 ? 0.913 10.979 -1.543 1.00 97.00 89 LEU A O 1
ATOM 673 N N . ALA A 1 90 ? -1.257 10.553 -1.962 1.00 96.62 90 ALA A N 1
ATOM 674 C CA . ALA A 1 90 ? -1.072 10.385 -3.402 1.00 96.62 90 ALA A CA 1
ATOM 675 C C . ALA A 1 90 ? -0.517 11.662 -4.054 1.00 96.62 90 ALA A C 1
ATOM 677 O O . ALA A 1 90 ? 0.439 11.605 -4.829 1.00 96.62 90 ALA A O 1
ATOM 678 N N . THR A 1 91 ? -1.039 12.837 -3.681 1.00 96.62 91 THR A N 1
ATOM 679 C CA . THR A 1 91 ? -0.517 14.124 -4.172 1.00 96.62 91 THR A CA 1
ATOM 680 C C . THR A 1 91 ? 0.917 14.357 -3.702 1.00 96.62 91 THR A C 1
ATOM 682 O O . THR A 1 91 ? 1.743 14.840 -4.473 1.00 96.62 91 THR A O 1
ATOM 685 N N . ARG A 1 92 ? 1.249 14.000 -2.454 1.00 96.81 92 ARG A N 1
ATOM 686 C CA . ARG A 1 92 ? 2.616 14.164 -1.947 1.00 96.81 92 ARG A CA 1
ATOM 687 C C . ARG A 1 92 ? 3.598 13.199 -2.618 1.00 96.81 92 ARG A C 1
ATOM 689 O O . ARG A 1 92 ? 4.693 13.625 -2.967 1.00 96.81 92 ARG A O 1
ATOM 696 N N . LEU A 1 93 ? 3.209 11.947 -2.849 1.00 95.94 93 LEU A N 1
ATOM 697 C CA . LEU A 1 93 ? 4.000 10.974 -3.608 1.00 95.94 93 LEU A CA 1
ATOM 698 C C . LEU A 1 93 ? 4.246 11.440 -5.048 1.00 95.94 93 LEU A C 1
ATOM 700 O O . LEU A 1 93 ? 5.356 11.296 -5.546 1.00 95.94 93 LEU A O 1
ATOM 704 N N . ALA A 1 94 ? 3.262 12.072 -5.695 1.00 95.19 94 ALA A N 1
ATOM 705 C CA . ALA A 1 94 ? 3.445 12.644 -7.029 1.00 95.19 94 ALA A CA 1
ATOM 706 C C . ALA A 1 94 ? 4.535 13.734 -7.067 1.00 95.19 94 ALA A C 1
ATOM 708 O O . ALA A 1 94 ? 5.262 13.833 -8.050 1.00 95.19 94 ALA A O 1
ATOM 709 N N . VAL A 1 95 ? 4.713 14.507 -5.987 1.00 94.81 95 VAL A N 1
ATOM 710 C CA . VAL A 1 95 ? 5.845 15.448 -5.862 1.00 94.81 95 VAL A CA 1
ATOM 711 C C . VAL A 1 95 ? 7.178 14.699 -5.761 1.00 94.81 95 VAL A C 1
ATOM 713 O O . VAL A 1 95 ? 8.168 15.127 -6.350 1.00 94.81 95 VAL A O 1
ATOM 716 N N . PHE A 1 96 ? 7.209 13.567 -5.053 1.00 93.25 96 PHE A N 1
ATOM 717 C CA . PHE A 1 96 ? 8.402 12.722 -4.952 1.00 93.25 96 PHE A CA 1
ATOM 718 C C . PHE A 1 96 ? 8.742 11.973 -6.245 1.00 93.25 96 PHE A C 1
ATOM 720 O O . PHE A 1 96 ? 9.884 11.568 -6.410 1.00 93.25 96 PHE A O 1
ATOM 727 N N . ALA A 1 97 ? 7.821 11.857 -7.206 1.00 88.56 97 ALA A N 1
ATOM 728 C CA . ALA A 1 97 ? 8.123 11.250 -8.506 1.00 88.56 97 ALA A CA 1
ATOM 729 C C . ALA A 1 97 ? 9.203 12.014 -9.291 1.00 88.56 97 ALA A C 1
ATOM 731 O O . ALA A 1 97 ? 9.881 11.432 -10.132 1.00 88.56 97 ALA A O 1
ATOM 732 N N . ALA A 1 98 ? 9.391 13.303 -8.996 1.00 88.69 98 ALA A N 1
ATOM 733 C CA . ALA A 1 98 ? 10.461 14.124 -9.559 1.00 88.69 98 ALA A CA 1
ATOM 734 C C . ALA A 1 98 ? 11.773 14.071 -8.745 1.00 88.69 98 ALA A C 1
ATOM 736 O O . ALA A 1 98 ? 12.699 14.823 -9.045 1.00 88.69 98 ALA A O 1
ATOM 737 N N . ARG A 1 99 ? 11.844 13.233 -7.702 1.00 91.38 99 ARG A N 1
ATOM 738 C CA . ARG A 1 99 ? 12.931 13.169 -6.714 1.00 91.38 99 ARG A CA 1
ATOM 739 C C . ARG A 1 99 ? 13.541 11.760 -6.682 1.00 91.38 99 ARG A C 1
ATOM 741 O O . ARG A 1 99 ? 13.149 10.951 -5.839 1.00 91.38 99 ARG A O 1
ATOM 748 N N . PRO A 1 100 ? 14.455 11.440 -7.620 1.00 88.50 100 PRO A N 1
ATOM 749 C CA . PRO A 1 100 ? 15.003 10.093 -7.780 1.00 88.50 100 PRO A CA 1
ATOM 750 C C . PRO A 1 100 ? 15.870 9.642 -6.600 1.00 88.50 100 PRO A C 1
ATOM 752 O O . PRO A 1 100 ? 16.219 8.472 -6.526 1.00 88.50 100 PRO A O 1
ATOM 755 N N . GLU A 1 101 ? 16.220 10.545 -5.681 1.00 91.44 101 GLU A N 1
ATOM 756 C CA . GLU A 1 101 ? 16.964 10.205 -4.473 1.00 91.44 101 GLU A CA 1
ATOM 757 C C . GLU A 1 101 ? 16.171 9.332 -3.487 1.00 91.44 101 GLU A C 1
ATOM 759 O O . GLU A 1 101 ? 16.782 8.760 -2.589 1.00 91.44 101 GLU A O 1
ATOM 764 N N . PHE A 1 102 ? 14.840 9.227 -3.625 1.00 93.25 102 PHE A N 1
ATOM 765 C CA . PHE A 1 102 ? 14.014 8.324 -2.820 1.00 93.25 102 PHE A CA 1
ATOM 766 C C . PHE A 1 102 ? 13.648 7.066 -3.594 1.00 93.25 102 PHE A C 1
ATOM 768 O O . PHE A 1 102 ? 13.045 7.122 -4.663 1.00 93.25 102 PHE A O 1
ATOM 775 N N . GLU A 1 103 ? 13.936 5.925 -2.982 1.00 91.25 103 GLU A N 1
ATOM 776 C CA . GLU A 1 103 ? 13.742 4.601 -3.574 1.00 91.25 103 GLU A CA 1
ATOM 777 C C . GLU A 1 103 ? 12.712 3.771 -2.800 1.00 91.25 103 GLU A C 1
ATOM 779 O O . GLU A 1 103 ? 12.297 2.702 -3.246 1.00 91.25 103 GLU A O 1
ATOM 784 N N . ALA A 1 104 ? 12.285 4.240 -1.626 1.00 93.81 104 ALA A N 1
ATOM 785 C CA . ALA A 1 104 ? 11.291 3.555 -0.820 1.00 93.81 104 ALA A CA 1
ATOM 786 C C . ALA A 1 104 ? 10.335 4.522 -0.125 1.00 93.81 104 ALA A C 1
ATOM 788 O O . ALA A 1 104 ? 10.695 5.626 0.287 1.00 93.81 104 ALA A O 1
ATOM 789 N N . PHE A 1 105 ? 9.091 4.084 0.029 1.00 96.88 105 PHE A N 1
ATOM 790 C CA . PHE A 1 105 ? 7.990 4.901 0.515 1.00 96.88 105 PHE A CA 1
ATOM 791 C C . PHE A 1 105 ? 7.130 4.113 1.494 1.00 96.88 105 PHE A C 1
ATOM 793 O O . PHE A 1 105 ? 6.859 2.928 1.301 1.00 96.88 105 PHE A O 1
ATOM 800 N N . ARG A 1 106 ? 6.662 4.797 2.534 1.00 97.69 106 ARG A N 1
ATOM 801 C CA . ARG A 1 106 ? 5.717 4.290 3.527 1.00 97.69 106 ARG A CA 1
ATOM 802 C C . ARG A 1 106 ? 4.601 5.310 3.706 1.00 97.69 106 ARG A C 1
ATOM 804 O O . ARG A 1 106 ? 4.837 6.409 4.196 1.00 97.69 106 ARG A O 1
ATOM 811 N N . ALA A 1 107 ? 3.404 4.937 3.287 1.00 97.69 107 ALA A N 1
ATOM 812 C CA . ALA A 1 107 ? 2.180 5.707 3.410 1.00 97.69 107 ALA A CA 1
ATOM 813 C C . ALA A 1 107 ? 1.351 5.141 4.567 1.00 97.69 107 ALA A C 1
ATOM 815 O O . ALA A 1 107 ? 0.931 3.984 4.534 1.00 97.69 107 ALA A O 1
ATOM 816 N N . GLU A 1 108 ? 1.138 5.950 5.597 1.00 97.06 108 GLU A N 1
ATOM 817 C CA . GLU A 1 108 ? 0.378 5.588 6.787 1.00 97.06 108 GLU A CA 1
ATOM 818 C C . GLU A 1 108 ? -0.957 6.319 6.817 1.00 97.06 108 GLU A C 1
ATOM 820 O O . GLU A 1 108 ? -1.017 7.542 6.663 1.00 97.06 108 GLU A O 1
ATOM 825 N N . PHE A 1 109 ? -2.011 5.562 7.095 1.00 95.44 109 PHE A N 1
ATOM 826 C CA . PHE A 1 109 ? -3.346 6.067 7.360 1.00 95.44 109 PHE A CA 1
ATOM 827 C C . PHE A 1 109 ? -3.726 5.710 8.788 1.00 95.44 109 PHE A C 1
ATOM 829 O O . PHE A 1 109 ? -3.877 4.530 9.116 1.00 95.44 109 PHE A O 1
ATOM 836 N N . VAL A 1 110 ? -3.877 6.719 9.641 1.00 91.06 110 VAL A N 1
ATOM 837 C CA . VAL A 1 110 ? -4.299 6.506 11.025 1.00 91.06 110 VAL A CA 1
ATOM 838 C C . VAL A 1 110 ? -5.821 6.544 11.074 1.00 91.06 110 VAL A C 1
ATOM 840 O O . VAL A 1 110 ? -6.440 7.549 10.720 1.00 91.06 110 VAL A O 1
ATOM 843 N N . VAL A 1 111 ? -6.417 5.438 11.509 1.00 89.19 111 VAL A N 1
ATOM 844 C CA . VAL A 1 111 ? -7.863 5.241 11.642 1.00 89.19 111 VAL A CA 1
ATOM 845 C C . VAL A 1 111 ? -8.199 4.807 13.077 1.00 89.19 111 VAL A C 1
ATOM 847 O O . VAL A 1 111 ? -7.316 4.368 13.815 1.00 89.19 111 VAL A O 1
ATOM 850 N N . PRO A 1 112 ? -9.465 4.888 13.522 1.00 87.31 112 PRO A N 1
ATOM 851 C CA . PRO A 1 112 ? -9.831 4.468 14.878 1.00 87.31 112 PRO A CA 1
ATOM 852 C C . PRO A 1 112 ? -9.509 2.998 15.193 1.00 87.31 112 PRO A C 1
ATOM 854 O O . PRO A 1 112 ? -9.217 2.663 16.336 1.00 87.31 112 PRO A O 1
ATOM 857 N N . SER A 1 113 ? -9.552 2.126 14.183 1.00 84.12 113 SER A N 1
ATOM 858 C CA . SER A 1 113 ? -9.255 0.691 14.287 1.00 84.12 113 SER A CA 1
ATOM 859 C C . SER A 1 113 ? -7.759 0.353 14.239 1.00 84.12 113 SER A C 1
ATOM 861 O O . SER A 1 113 ? -7.414 -0.823 14.319 1.00 84.12 113 SER A O 1
ATOM 863 N N . GLY A 1 114 ? -6.872 1.345 14.096 1.00 87.62 114 GLY A N 1
ATOM 864 C CA . GLY A 1 114 ? -5.423 1.152 14.035 1.00 87.62 114 GLY A CA 1
ATOM 865 C C . GLY A 1 114 ? -4.753 1.956 12.921 1.00 87.62 114 GLY A C 1
ATOM 866 O O . GLY A 1 114 ? -5.272 2.962 12.449 1.00 87.62 114 GLY A O 1
ATOM 867 N N . THR A 1 115 ? -3.579 1.509 12.484 1.00 90.38 115 THR A N 1
ATOM 868 C CA . THR A 1 115 ? -2.852 2.149 11.382 1.00 90.38 115 THR A CA 1
ATOM 869 C C . THR A 1 115 ? -2.806 1.212 10.192 1.00 90.38 115 THR A C 1
ATOM 871 O O . THR A 1 115 ? -2.356 0.073 10.309 1.00 90.38 115 THR A O 1
ATOM 874 N N . ILE A 1 116 ? -3.223 1.710 9.033 1.00 94.12 116 ILE A N 1
ATOM 875 C CA . ILE A 1 116 ? -2.994 1.043 7.755 1.00 94.12 116 ILE A CA 1
ATOM 876 C C . ILE A 1 116 ? -1.686 1.569 7.187 1.00 94.12 116 ILE A C 1
ATOM 878 O O . ILE A 1 116 ? -1.457 2.778 7.164 1.00 94.12 116 ILE A O 1
ATOM 882 N N . VAL A 1 117 ? -0.828 0.668 6.722 1.00 95.75 117 VAL A N 1
ATOM 883 C CA . VAL A 1 117 ? 0.477 1.026 6.163 1.00 95.75 117 VAL A CA 1
ATOM 884 C C . VAL A 1 117 ? 0.624 0.393 4.794 1.00 95.75 117 VAL A C 1
ATOM 886 O O . VAL A 1 117 ? 0.740 -0.823 4.695 1.00 95.75 117 VAL A O 1
ATOM 889 N N . ALA A 1 118 ? 0.674 1.211 3.748 1.00 96.50 118 ALA A N 1
ATOM 890 C CA . ALA A 1 118 ? 1.139 0.784 2.436 1.00 96.50 118 ALA A CA 1
ATOM 891 C C . ALA A 1 118 ? 2.620 1.142 2.305 1.00 96.50 118 ALA A C 1
ATOM 893 O O . ALA A 1 118 ? 3.017 2.275 2.582 1.00 96.50 118 ALA A O 1
ATOM 894 N N . TRP A 1 119 ? 3.451 0.196 1.889 1.00 96.44 119 TRP A N 1
ATOM 895 C CA . TRP A 1 119 ? 4.874 0.433 1.675 1.00 96.44 119 TRP A CA 1
ATOM 896 C C . TRP A 1 119 ? 5.335 -0.166 0.357 1.00 96.44 119 TRP A C 1
ATOM 898 O O . TRP A 1 119 ? 4.776 -1.149 -0.129 1.00 96.44 119 TRP A O 1
ATOM 908 N N . ALA A 1 120 ? 6.360 0.451 -0.215 1.00 94.50 120 ALA A N 1
ATOM 909 C CA . ALA A 1 120 ? 6.922 0.069 -1.494 1.00 94.50 120 ALA A CA 1
ATOM 910 C C . ALA A 1 120 ? 8.395 0.454 -1.578 1.00 94.50 120 ALA A C 1
ATOM 912 O O . ALA A 1 120 ? 8.757 1.571 -1.218 1.00 94.50 120 ALA A O 1
ATOM 913 N N . ASN A 1 121 ? 9.205 -0.440 -2.137 1.00 91.62 121 ASN A N 1
ATOM 914 C CA . ASN A 1 121 ? 10.534 -0.134 -2.645 1.00 91.62 121 ASN A CA 1
ATOM 915 C C . ASN A 1 121 ? 10.428 -0.052 -4.170 1.00 91.62 121 ASN A C 1
ATOM 917 O O . ASN A 1 121 ? 10.268 -1.070 -4.859 1.00 91.62 121 ASN A O 1
ATOM 921 N N . THR A 1 122 ? 10.481 1.169 -4.688 1.00 83.19 122 THR A N 1
ATOM 922 C CA . THR A 1 122 ? 10.539 1.451 -6.119 1.00 83.19 122 THR A CA 1
ATOM 923 C C . THR A 1 122 ? 11.978 1.225 -6.558 1.00 83.19 122 THR A C 1
ATOM 925 O O . THR A 1 122 ? 12.847 2.063 -6.347 1.00 83.19 122 THR A O 1
ATOM 928 N N . SER A 1 123 ? 12.245 0.038 -7.090 1.00 67.88 123 SER A N 1
ATOM 929 C CA . SER A 1 123 ? 13.570 -0.340 -7.589 1.00 67.88 123 SER A CA 1
ATOM 930 C C . SER A 1 123 ? 13.611 -0.236 -9.111 1.00 67.88 123 SER A C 1
ATOM 932 O O . SER A 1 123 ? 12.601 0.068 -9.747 1.00 67.88 123 SER A O 1
ATOM 934 N N . ASP A 1 124 ? 14.783 -0.490 -9.698 1.00 65.06 124 ASP A N 1
ATOM 935 C CA . ASP A 1 124 ? 14.934 -0.603 -11.147 1.00 65.06 124 ASP A CA 1
ATOM 936 C C . ASP A 1 124 ? 13.870 -1.550 -11.730 1.00 65.06 124 ASP A C 1
ATOM 938 O O . ASP A 1 124 ? 13.901 -2.763 -11.513 1.00 65.06 124 ASP A O 1
ATOM 942 N N . ILE A 1 125 ? 12.943 -0.986 -12.510 1.00 67.06 125 ILE A N 1
ATOM 943 C CA . ILE A 1 125 ? 11.852 -1.694 -13.196 1.00 67.06 125 ILE A CA 1
ATOM 944 C C . ILE A 1 125 ? 12.361 -2.819 -14.118 1.00 67.06 125 ILE A C 1
ATOM 946 O O . ILE A 1 125 ? 11.625 -3.743 -14.491 1.00 67.06 125 ILE A O 1
ATOM 950 N N . ASN A 1 126 ? 13.641 -2.776 -14.487 1.00 67.00 126 ASN A N 1
ATOM 951 C CA . ASN A 1 126 ? 14.271 -3.785 -15.322 1.00 67.00 126 ASN A CA 1
ATOM 952 C C . ASN A 1 126 ? 14.740 -5.005 -14.520 1.00 67.00 126 ASN A C 1
ATOM 954 O O . ASN A 1 126 ? 14.777 -6.106 -15.080 1.00 67.00 126 ASN A O 1
ATOM 958 N N . ALA A 1 127 ? 14.998 -4.866 -13.218 1.00 66.00 127 ALA A N 1
ATOM 959 C CA . ALA A 1 127 ? 15.391 -5.971 -12.356 1.00 66.00 127 ALA A CA 1
ATOM 960 C C . ALA A 1 127 ? 14.190 -6.866 -12.009 1.00 66.00 127 ALA A C 1
ATOM 962 O O . ALA A 1 127 ? 13.078 -6.406 -11.749 1.00 66.00 127 ALA A O 1
ATOM 963 N N . ALA A 1 128 ? 14.400 -8.183 -12.009 1.00 68.69 128 ALA A N 1
ATOM 964 C CA . ALA A 1 128 ? 13.409 -9.104 -11.466 1.00 68.69 128 ALA A CA 1
ATOM 965 C C . ALA A 1 128 ? 13.391 -8.971 -9.930 1.00 68.69 128 ALA A C 1
ATOM 967 O O . ALA A 1 128 ? 14.461 -9.058 -9.315 1.00 68.69 128 ALA A O 1
ATOM 968 N N . PRO A 1 129 ? 12.221 -8.784 -9.294 1.00 69.38 129 PRO A N 1
ATOM 969 C CA . PRO A 1 129 ? 12.151 -8.664 -7.845 1.00 69.38 129 PRO A CA 1
ATOM 970 C C . PRO A 1 129 ? 12.519 -10.012 -7.208 1.00 69.38 129 PRO A C 1
ATOM 972 O O . PRO A 1 129 ? 11.910 -11.041 -7.495 1.00 69.38 129 PRO A O 1
ATOM 975 N N . LYS A 1 130 ? 13.558 -10.017 -6.365 1.00 69.19 130 LYS A N 1
ATOM 976 C CA . LYS A 1 130 ? 14.049 -11.224 -5.666 1.00 69.19 130 LYS A CA 1
ATOM 977 C C . LYS A 1 130 ? 13.381 -11.446 -4.307 1.00 69.19 130 LYS A C 1
ATOM 979 O O . LYS A 1 130 ? 13.508 -12.519 -3.728 1.00 69.19 130 LYS A O 1
ATOM 984 N N . SER A 1 131 ? 12.694 -10.429 -3.805 1.00 81.38 131 SER A N 1
ATOM 985 C CA . SER A 1 131 ? 11.996 -10.408 -2.525 1.00 81.38 131 SER A CA 1
ATOM 986 C C . SER A 1 131 ? 10.731 -9.561 -2.657 1.00 81.38 131 SER A C 1
ATOM 988 O O . SER A 1 131 ? 10.646 -8.750 -3.586 1.00 81.38 131 SER A O 1
ATOM 990 N N . PRO A 1 132 ? 9.764 -9.705 -1.735 1.00 88.00 132 PRO A N 1
ATOM 991 C CA . PRO A 1 132 ? 8.661 -8.766 -1.646 1.00 88.00 132 PRO A CA 1
ATOM 992 C C . PRO A 1 132 ? 9.188 -7.337 -1.535 1.00 88.00 132 PRO A C 1
ATOM 994 O O . PRO A 1 132 ? 10.089 -7.053 -0.743 1.00 88.00 132 PRO A O 1
ATOM 997 N N . ASN A 1 133 ? 8.646 -6.454 -2.359 1.00 90.75 133 ASN A N 1
ATOM 998 C CA . ASN A 1 133 ? 9.033 -5.048 -2.434 1.00 90.75 133 ASN A CA 1
ATOM 999 C C . ASN A 1 133 ? 7.820 -4.119 -2.361 1.00 90.75 133 ASN A C 1
ATOM 1001 O O . ASN A 1 133 ? 7.969 -2.913 -2.519 1.00 90.75 133 ASN A O 1
ATOM 1005 N N . ILE A 1 134 ? 6.637 -4.671 -2.111 1.00 93.62 134 ILE A N 1
ATOM 1006 C CA . ILE A 1 134 ? 5.413 -3.938 -1.835 1.00 93.62 134 ILE A CA 1
ATOM 1007 C C . ILE A 1 134 ? 4.566 -4.731 -0.848 1.00 93.62 134 ILE A C 1
ATOM 1009 O O . ILE A 1 134 ? 4.532 -5.966 -0.881 1.00 93.62 134 ILE A O 1
ATOM 1013 N N . GLY A 1 135 ? 3.872 -4.013 0.025 1.00 95.19 135 GLY A N 1
ATOM 1014 C CA . GLY A 1 135 ? 2.912 -4.613 0.928 1.00 95.19 135 GLY A CA 1
ATOM 1015 C C . GLY A 1 135 ? 1.966 -3.605 1.555 1.00 95.19 135 GLY A C 1
ATOM 1016 O O . GLY A 1 135 ? 2.199 -2.395 1.544 1.00 95.19 135 GLY A O 1
ATOM 1017 N N . ILE A 1 136 ? 0.871 -4.133 2.090 1.00 96.25 136 ILE A N 1
ATOM 1018 C CA . ILE A 1 136 ? -0.175 -3.371 2.761 1.00 96.25 136 ILE A CA 1
ATOM 1019 C C . ILE A 1 136 ? -0.499 -4.079 4.077 1.00 96.25 136 ILE A C 1
ATOM 1021 O O . ILE A 1 136 ? -0.953 -5.223 4.080 1.00 96.25 136 ILE A O 1
ATOM 1025 N N . SER A 1 137 ? -0.243 -3.394 5.189 1.00 94.94 137 SER A N 1
ATOM 1026 C CA . SER A 1 137 ? -0.640 -3.794 6.539 1.00 94.94 137 SER A CA 1
ATOM 1027 C C . SER A 1 137 ? -1.979 -3.163 6.888 1.00 94.94 137 SER A C 1
ATOM 1029 O O . SER A 1 137 ? -2.140 -1.952 6.749 1.00 94.94 137 SER A O 1
ATOM 1031 N N . ILE A 1 138 ? -2.928 -3.977 7.336 1.00 92.44 138 ILE A N 1
ATOM 1032 C CA . ILE A 1 138 ? -4.326 -3.604 7.543 1.00 92.44 138 ILE A CA 1
ATOM 1033 C C . ILE A 1 138 ? -4.793 -4.208 8.877 1.00 92.44 138 ILE A C 1
ATOM 1035 O O . ILE A 1 138 ? -4.513 -5.384 9.136 1.00 92.44 138 ILE A O 1
ATOM 1039 N N . PRO A 1 139 ? -5.532 -3.465 9.720 1.00 89.75 139 PRO A N 1
ATOM 1040 C CA . PRO A 1 139 ? -6.287 -4.071 10.812 1.00 89.75 139 PRO A CA 1
ATOM 1041 C C . PRO A 1 139 ? -7.240 -5.154 10.263 1.00 89.75 139 PRO A C 1
ATOM 1043 O O . PRO A 1 139 ? -7.980 -4.866 9.320 1.00 89.75 139 PRO A O 1
ATOM 1046 N N . PRO A 1 140 ? -7.289 -6.380 10.820 1.00 86.56 140 PRO A N 1
ATOM 1047 C CA . PRO A 1 140 ? -8.122 -7.468 10.303 1.00 86.56 140 PRO A CA 1
ATOM 1048 C C . PRO A 1 140 ? -9.598 -7.097 10.116 1.00 86.56 140 PRO A C 1
ATOM 1050 O O . PRO A 1 140 ? -10.227 -7.526 9.151 1.00 86.56 140 PRO A O 1
ATOM 1053 N N . SER A 1 141 ? -10.136 -6.239 10.990 1.00 86.06 141 SER A N 1
ATOM 1054 C CA . SER A 1 141 ? -11.509 -5.725 10.905 1.00 86.06 141 SER A CA 1
ATOM 1055 C C . SER A 1 141 ? -11.799 -4.920 9.635 1.00 86.06 141 SER A C 1
ATOM 1057 O O . SER A 1 141 ? -12.954 -4.823 9.235 1.00 86.06 141 SER A O 1
ATOM 1059 N N . MET A 1 142 ? -10.771 -4.374 8.985 1.00 90.38 142 MET A N 1
ATOM 1060 C CA . MET A 1 142 ? -10.880 -3.601 7.747 1.00 90.38 142 MET A CA 1
ATOM 1061 C C . MET A 1 142 ? -10.545 -4.412 6.497 1.00 90.38 142 MET A C 1
ATOM 1063 O O . MET A 1 142 ? -10.585 -3.870 5.393 1.00 90.38 142 MET A O 1
ATOM 1067 N N . TRP A 1 143 ? -10.218 -5.702 6.634 1.00 90.69 143 TRP A N 1
ATOM 1068 C CA . TRP A 1 143 ? -9.907 -6.543 5.480 1.00 90.69 143 TRP A CA 1
ATOM 1069 C C . TRP A 1 143 ? -10.999 -6.533 4.403 1.00 90.69 143 TRP A C 1
ATOM 1071 O O . TRP A 1 143 ? -10.633 -6.354 3.244 1.00 90.69 143 TRP A O 1
ATOM 1081 N N . PRO A 1 144 ? -12.306 -6.664 4.715 1.00 91.12 144 PRO A N 1
ATOM 1082 C CA . PRO A 1 144 ? -13.338 -6.652 3.678 1.00 91.12 144 PRO A CA 1
ATOM 1083 C C . PRO A 1 144 ? -13.309 -5.385 2.811 1.00 91.12 144 PRO A C 1
ATOM 1085 O O . PRO A 1 144 ? -13.435 -5.483 1.591 1.00 91.12 144 PRO A O 1
ATOM 1088 N N . ASP A 1 145 ? -13.058 -4.225 3.425 1.00 91.25 145 ASP A N 1
ATOM 1089 C CA . ASP A 1 145 ? -13.019 -2.929 2.739 1.00 91.25 145 ASP A CA 1
ATOM 1090 C C . ASP A 1 145 ? -11.713 -2.720 1.963 1.00 91.25 145 ASP A C 1
ATOM 1092 O O . ASP A 1 145 ? -11.707 -2.114 0.894 1.00 91.25 145 ASP A O 1
ATOM 1096 N N . PHE A 1 146 ? -10.593 -3.233 2.481 1.00 93.81 146 PHE A N 1
ATOM 1097 C CA . PHE A 1 146 ? -9.272 -3.064 1.869 1.00 93.81 146 PHE A CA 1
ATOM 1098 C C . PHE A 1 146 ? -8.880 -4.169 0.891 1.00 93.81 146 PHE A C 1
ATOM 1100 O O . PHE A 1 146 ? -7.939 -3.997 0.112 1.00 93.81 146 PHE A O 1
ATOM 1107 N N . ARG A 1 147 ? -9.595 -5.293 0.880 1.00 93.56 147 ARG A N 1
ATOM 1108 C CA . ARG A 1 147 ? -9.346 -6.396 -0.048 1.00 93.56 147 ARG A CA 1
ATOM 1109 C C . ARG A 1 147 ? -9.342 -5.937 -1.518 1.00 93.56 147 ARG A C 1
ATOM 1111 O O . ARG A 1 147 ? -8.401 -6.308 -2.222 1.00 93.56 147 ARG A O 1
ATOM 1118 N N . PRO A 1 148 ? -10.276 -5.085 -1.995 1.00 94.75 148 PRO A N 1
ATOM 1119 C CA . PRO A 1 148 ? -10.207 -4.515 -3.343 1.00 94.75 148 PRO A CA 1
ATOM 1120 C C . PRO A 1 148 ? -8.939 -3.691 -3.607 1.00 94.75 148 PRO A C 1
ATOM 1122 O O . PRO A 1 148 ? -8.379 -3.784 -4.697 1.00 94.75 148 PRO A O 1
ATOM 1125 N N . VAL A 1 149 ? -8.445 -2.939 -2.614 1.00 96.12 149 VAL A N 1
ATOM 1126 C CA . VAL A 1 149 ? -7.208 -2.140 -2.720 1.00 96.12 149 VAL A CA 1
ATOM 1127 C C . VAL A 1 149 ? -6.001 -3.050 -2.948 1.00 96.12 149 VAL A C 1
ATOM 1129 O O . VAL A 1 149 ? -5.190 -2.800 -3.839 1.00 96.12 149 VAL A O 1
ATOM 1132 N N . VAL A 1 150 ? -5.903 -4.137 -2.177 1.00 95.44 150 VAL A N 1
ATOM 1133 C CA . VAL A 1 150 ? -4.824 -5.128 -2.306 1.00 95.44 150 VAL A CA 1
ATOM 1134 C C . VAL A 1 150 ? -4.877 -5.821 -3.665 1.00 95.44 150 VAL A C 1
ATOM 1136 O O . VAL A 1 150 ? -3.860 -5.918 -4.348 1.00 95.44 150 VAL A O 1
ATOM 1139 N N . VAL A 1 151 ? -6.063 -6.256 -4.094 1.00 94.75 151 VAL A N 1
ATOM 1140 C CA . VAL A 1 151 ? -6.261 -6.909 -5.398 1.00 94.75 151 VAL A CA 1
ATOM 1141 C C . VAL A 1 151 ? -5.884 -5.978 -6.542 1.00 94.75 151 VAL A C 1
ATOM 1143 O O . VAL A 1 151 ? -5.160 -6.388 -7.451 1.00 94.75 151 VAL A O 1
ATOM 1146 N N . HIS A 1 152 ? -6.330 -4.722 -6.483 1.00 92.94 152 HIS A N 1
ATOM 1147 C CA . HIS A 1 152 ? -5.973 -3.714 -7.470 1.00 92.94 152 HIS A CA 1
ATOM 1148 C C . HIS A 1 152 ? -4.457 -3.496 -7.508 1.00 92.94 152 HIS A C 1
ATOM 1150 O O . HIS A 1 152 ? -3.874 -3.525 -8.589 1.00 92.94 152 HIS A O 1
ATOM 1156 N N . GLY A 1 153 ? -3.804 -3.370 -6.348 1.00 93.12 153 GLY A N 1
ATOM 1157 C CA . GLY A 1 153 ? -2.353 -3.216 -6.267 1.00 93.12 153 GLY A CA 1
ATOM 1158 C C . GLY A 1 153 ? -1.586 -4.392 -6.861 1.00 93.12 153 GLY A C 1
ATOM 1159 O O . GLY A 1 153 ? -0.626 -4.175 -7.601 1.00 93.12 153 GLY A O 1
ATOM 1160 N N . ILE A 1 154 ? -2.023 -5.627 -6.616 1.00 92.69 154 ILE A N 1
ATOM 1161 C CA . ILE A 1 154 ? -1.403 -6.815 -7.211 1.00 92.69 154 ILE A CA 1
ATOM 1162 C C . ILE A 1 154 ? -1.529 -6.765 -8.737 1.00 92.69 154 ILE A C 1
ATOM 1164 O O . ILE A 1 154 ? -0.513 -6.833 -9.423 1.00 92.69 154 ILE A O 1
ATOM 1168 N N . ILE A 1 155 ? -2.735 -6.578 -9.283 1.00 91.88 155 ILE A N 1
ATOM 1169 C CA . ILE A 1 155 ? -2.964 -6.555 -10.742 1.00 91.88 155 ILE A CA 1
ATOM 1170 C C . ILE A 1 155 ? -2.163 -5.440 -11.410 1.00 91.88 155 ILE A C 1
ATOM 1172 O O . ILE A 1 155 ? -1.471 -5.677 -12.399 1.00 91.88 155 ILE A O 1
ATOM 1176 N N . LEU A 1 156 ? -2.232 -4.232 -10.850 1.00 90.50 156 LEU A N 1
ATOM 1177 C CA . LEU A 1 156 ? -1.583 -3.050 -11.402 1.00 90.50 156 LEU A CA 1
ATOM 1178 C C . LEU A 1 156 ? -0.062 -3.222 -11.502 1.00 90.50 156 LEU A C 1
ATOM 1180 O O . LEU A 1 156 ? 0.556 -2.738 -12.444 1.00 90.50 156 LEU A O 1
ATOM 1184 N N . THR A 1 157 ? 0.539 -3.927 -10.544 1.00 87.81 157 THR A N 1
ATOM 1185 C CA . THR A 1 157 ? 2.000 -4.034 -10.410 1.00 87.81 157 THR A CA 1
ATOM 1186 C C . THR A 1 157 ? 2.564 -5.346 -10.963 1.00 87.81 157 THR A C 1
ATOM 1188 O O . THR A 1 157 ? 3.780 -5.542 -10.996 1.00 87.81 157 THR A O 1
ATOM 1191 N N . THR A 1 158 ? 1.703 -6.251 -11.442 1.00 85.00 158 THR A N 1
ATOM 1192 C CA . THR A 1 158 ? 2.106 -7.557 -11.990 1.00 85.00 158 THR A CA 1
ATOM 1193 C C . THR A 1 158 ? 1.512 -7.917 -13.372 1.00 85.00 158 THR A C 1
ATOM 1195 O O . THR A 1 158 ? 1.364 -9.103 -13.684 1.00 85.00 158 THR A O 1
ATOM 1198 N N . PRO A 1 159 ? 1.250 -6.957 -14.289 1.00 71.75 159 PRO A N 1
ATOM 1199 C CA . PRO A 1 159 ? 0.574 -7.260 -15.556 1.00 71.75 159 PRO A CA 1
ATOM 1200 C C . PRO A 1 159 ? 1.399 -8.168 -16.486 1.00 71.75 159 PRO A C 1
ATOM 1202 O O . PRO A 1 159 ? 0.844 -8.970 -17.233 1.00 71.75 159 PRO A O 1
ATOM 1205 N N . LEU A 1 160 ? 2.733 -8.086 -16.425 1.00 67.50 160 LEU A N 1
ATOM 1206 C CA . LEU A 1 160 ? 3.644 -8.808 -17.327 1.00 67.50 160 LEU A CA 1
ATOM 1207 C C . LEU A 1 160 ? 3.829 -10.293 -16.992 1.00 67.50 160 LEU A C 1
ATOM 1209 O O . LEU A 1 160 ? 4.442 -11.022 -17.767 1.00 67.50 160 LEU A O 1
ATOM 1213 N N . VAL A 1 161 ? 3.325 -10.743 -15.845 1.00 67.44 161 VAL A N 1
ATOM 1214 C CA . VAL A 1 161 ? 3.473 -12.131 -15.380 1.00 67.44 161 VAL A CA 1
ATOM 1215 C C . VAL A 1 161 ? 2.161 -12.920 -15.469 1.00 67.44 161 VAL A C 1
ATOM 1217 O O . VAL A 1 161 ? 2.112 -14.099 -15.138 1.00 67.44 161 VAL A O 1
ATOM 1220 N N . GLY A 1 162 ? 1.116 -12.320 -16.048 1.00 69.62 162 GLY A N 1
ATOM 1221 C CA . GLY A 1 162 ? -0.145 -13.002 -16.354 1.00 69.62 162 GLY A CA 1
ATOM 1222 C C . GLY A 1 162 ? -1.215 -12.859 -15.272 1.00 69.62 162 GLY A C 1
ATOM 1223 O O . GLY A 1 162 ? -2.229 -13.553 -15.327 1.00 69.62 162 GLY A O 1
ATOM 1224 N N . VAL A 1 163 ? -1.028 -11.956 -14.306 1.00 77.56 163 VAL A N 1
ATOM 1225 C CA . VAL A 1 163 ? -2.074 -11.579 -13.347 1.00 77.56 163 VAL A CA 1
ATOM 1226 C C . VAL A 1 163 ? -2.932 -10.479 -13.959 1.00 77.56 163 VAL A C 1
ATOM 1228 O O . VAL A 1 163 ? -2.617 -9.296 -13.875 1.00 77.56 163 VAL A O 1
ATOM 1231 N N . THR A 1 164 ? -4.011 -10.876 -14.626 1.00 76.81 164 THR A N 1
ATOM 1232 C CA . THR A 1 164 ? -4.820 -9.950 -15.436 1.00 76.81 164 THR A CA 1
ATOM 1233 C C . THR A 1 164 ? -6.263 -9.813 -14.973 1.00 76.81 164 THR A C 1
ATOM 1235 O O . THR A 1 164 ? -6.983 -8.969 -15.502 1.00 76.81 164 THR A O 1
ATOM 1238 N N . SER A 1 165 ? -6.709 -10.604 -13.989 1.00 86.00 165 SER A N 1
ATOM 1239 C CA . SER A 1 165 ? -8.095 -10.552 -13.519 1.00 86.00 165 SER A CA 1
ATOM 1240 C C . SER A 1 165 ? -8.216 -10.475 -11.992 1.00 86.00 165 SER A C 1
ATOM 1242 O O . SER A 1 165 ? -7.511 -11.196 -11.278 1.00 86.00 165 SER A O 1
ATOM 1244 N N . PRO A 1 166 ? -9.163 -9.667 -11.474 1.00 90.00 166 PRO A N 1
ATOM 1245 C CA . PRO A 1 166 ? -9.530 -9.667 -10.058 1.00 90.00 166 PRO A CA 1
ATOM 1246 C C . PRO A 1 166 ? -9.932 -11.041 -9.537 1.00 90.00 166 PRO A C 1
ATOM 1248 O O . PRO A 1 166 ? -9.539 -11.398 -8.435 1.00 90.00 166 PRO A O 1
ATOM 1251 N N . ALA A 1 167 ? -10.653 -11.835 -10.332 1.00 89.56 167 ALA A N 1
ATOM 1252 C CA . ALA A 1 167 ? -11.122 -13.156 -9.918 1.00 89.56 167 ALA A CA 1
ATOM 1253 C C . ALA A 1 167 ? -9.968 -14.110 -9.568 1.00 89.56 167 ALA A C 1
ATOM 1255 O O . ALA A 1 167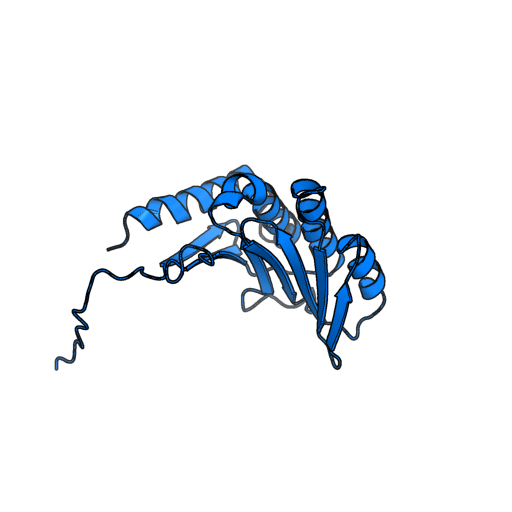 ? -10.045 -14.804 -8.558 1.00 89.56 167 ALA A O 1
ATOM 1256 N N . MET A 1 168 ? -8.880 -14.100 -10.349 1.00 89.44 168 MET A N 1
ATOM 1257 C CA . MET A 1 168 ? -7.698 -14.926 -10.071 1.00 89.44 168 MET A CA 1
ATOM 1258 C C . MET A 1 168 ? -7.037 -14.558 -8.741 1.00 89.44 168 MET A C 1
ATOM 1260 O O . MET A 1 168 ? -6.714 -15.437 -7.948 1.00 89.44 168 MET A O 1
ATOM 1264 N N . VAL A 1 169 ? -6.841 -13.261 -8.489 1.00 91.06 169 VAL A N 1
ATOM 1265 C CA . VAL A 1 169 ? -6.213 -12.789 -7.246 1.00 91.06 169 VAL A CA 1
ATOM 1266 C C . VAL A 1 169 ? -7.133 -13.034 -6.054 1.00 91.06 169 VAL A C 1
ATOM 1268 O O . VAL A 1 169 ? -6.682 -13.504 -5.016 1.00 91.06 169 VAL A O 1
ATOM 1271 N N . MET A 1 170 ? -8.429 -12.755 -6.205 1.00 92.00 170 MET A N 1
ATOM 1272 C CA . MET A 1 170 ? -9.427 -12.975 -5.162 1.00 92.00 170 MET A CA 1
ATOM 1273 C C . MET A 1 170 ? -9.492 -14.445 -4.752 1.00 92.00 170 MET A C 1
ATOM 1275 O O . MET A 1 170 ? -9.390 -14.709 -3.559 1.00 92.00 170 MET A O 1
ATOM 1279 N N . GLY A 1 171 ? -9.588 -15.371 -5.713 1.00 90.12 171 GLY A N 1
ATOM 1280 C CA . GLY A 1 171 ? -9.638 -16.808 -5.438 1.00 90.12 171 GLY A CA 1
ATOM 1281 C C . GLY A 1 171 ? -8.3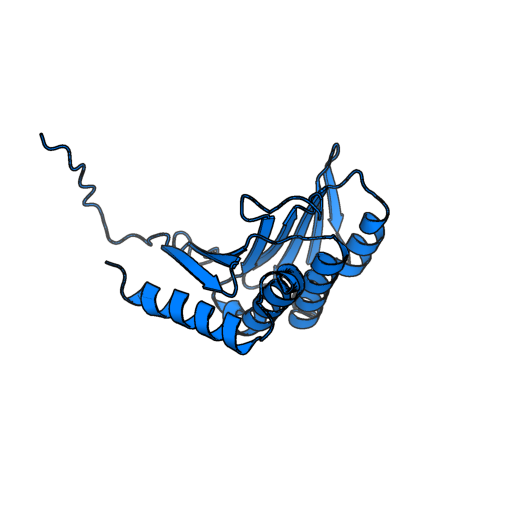96 -17.303 -4.701 1.00 90.12 171 GLY A C 1
ATOM 1282 O O . GLY A 1 171 ? -8.517 -17.970 -3.683 1.00 90.12 171 GLY A O 1
ATOM 1283 N N . ALA A 1 172 ? -7.206 -16.879 -5.130 1.00 89.25 172 ALA A N 1
ATOM 1284 C CA . ALA A 1 172 ? -5.970 -17.261 -4.454 1.00 89.25 172 ALA A CA 1
ATOM 1285 C C . ALA A 1 172 ? -5.856 -16.691 -3.032 1.00 89.25 172 ALA A C 1
ATOM 1287 O O . ALA A 1 172 ? -5.327 -17.358 -2.148 1.00 89.25 172 ALA A O 1
ATOM 1288 N N . LEU A 1 173 ? -6.345 -15.467 -2.794 1.00 90.25 173 LEU A N 1
ATOM 1289 C CA . LEU A 1 173 ? -6.418 -14.903 -1.444 1.00 90.25 173 LEU A CA 1
ATOM 1290 C C . LEU A 1 173 ? -7.433 -15.660 -0.573 1.00 90.25 173 LEU A C 1
ATOM 1292 O O . LEU A 1 173 ? -7.153 -15.879 0.601 1.00 90.25 173 LEU A O 1
ATOM 1296 N N . ASP A 1 174 ? -8.580 -16.070 -1.126 1.00 90.19 174 ASP A N 1
ATOM 1297 C CA . ASP A 1 174 ? -9.567 -16.880 -0.398 1.00 90.19 174 ASP A CA 1
ATOM 1298 C C . ASP A 1 174 ? -8.990 -18.247 -0.019 1.00 90.19 174 ASP A C 1
ATOM 1300 O O . ASP A 1 174 ? -9.067 -18.625 1.146 1.00 90.19 174 ASP A O 1
ATOM 1304 N N . GLU A 1 175 ? -8.359 -18.950 -0.962 1.00 86.25 175 GLU A N 1
ATOM 1305 C CA . GLU A 1 175 ? -7.673 -20.227 -0.716 1.00 86.25 175 GLU A CA 1
ATOM 1306 C C . GLU A 1 175 ? -6.590 -20.076 0.357 1.00 86.25 175 GLU A C 1
ATOM 1308 O O . GLU A 1 175 ? -6.557 -20.831 1.325 1.00 86.25 175 GLU A O 1
ATOM 1313 N N . MET A 1 176 ? -5.763 -19.031 0.251 1.00 86.31 176 MET A N 1
ATOM 1314 C CA . MET A 1 176 ? -4.683 -18.751 1.199 1.00 86.31 176 MET A CA 1
ATOM 1315 C C . MET A 1 176 ? -5.183 -18.601 2.646 1.00 86.31 176 MET A C 1
ATOM 1317 O O . MET A 1 176 ? -4.511 -19.054 3.573 1.00 86.31 176 MET A O 1
ATOM 1321 N N . PHE A 1 177 ? -6.351 -17.986 2.853 1.00 82.25 177 PHE A N 1
ATOM 1322 C CA . PHE A 1 177 ? -6.937 -17.824 4.188 1.00 82.25 177 PHE A CA 1
ATOM 1323 C C . PHE A 1 177 ? -7.851 -18.982 4.611 1.00 82.25 177 PHE A C 1
ATOM 1325 O O . PHE A 1 177 ? -8.016 -19.199 5.812 1.00 82.25 177 PHE A O 1
ATOM 1332 N N . ALA A 1 178 ? -8.412 -19.740 3.666 1.00 80.31 178 ALA A N 1
ATOM 1333 C CA . ALA A 1 178 ? -9.196 -20.942 3.940 1.00 80.31 178 ALA A CA 1
ATOM 1334 C C . ALA A 1 178 ? -8.303 -22.114 4.381 1.00 80.31 178 ALA A C 1
ATOM 1336 O O . ALA A 1 178 ? -8.567 -22.725 5.416 1.00 80.31 178 ALA A O 1
ATOM 1337 N N . ASP A 1 179 ? -7.200 -22.368 3.671 1.00 61.69 179 ASP A N 1
ATOM 1338 C CA . ASP A 1 179 ? -6.228 -23.419 4.012 1.00 61.69 179 ASP A CA 1
ATOM 1339 C C . ASP A 1 179 ? -5.505 -23.106 5.330 1.00 61.69 179 ASP A C 1
ATOM 1341 O O . ASP A 1 179 ? -5.161 -23.998 6.109 1.00 61.69 179 ASP A O 1
ATOM 1345 N N . GLY A 1 180 ? -5.374 -21.817 5.647 1.00 52.19 180 GLY A N 1
ATOM 1346 C CA . GLY A 1 180 ? -4.890 -21.316 6.927 1.00 52.19 180 GLY A CA 1
ATOM 1347 C C . GLY A 1 180 ? -5.751 -21.644 8.151 1.00 52.19 180 GLY A C 1
ATOM 1348 O O . GLY A 1 180 ? -5.286 -21.476 9.279 1.00 52.19 180 GLY A O 1
ATOM 1349 N N . ALA A 1 181 ? -6.986 -22.114 7.951 1.00 40.62 181 ALA A N 1
ATOM 1350 C CA . ALA A 1 181 ? -7.830 -22.685 9.001 1.00 40.62 181 ALA A CA 1
ATOM 1351 C C . ALA A 1 181 ? -7.584 -24.195 9.206 1.00 40.62 181 ALA A C 1
ATOM 1353 O O . ALA A 1 181 ? -8.158 -24.788 10.118 1.00 40.62 181 ALA A O 1
ATOM 1354 N N . THR A 1 182 ? -6.739 -24.815 8.372 1.00 34.81 182 THR A N 1
ATOM 1355 C CA . THR A 1 182 ? -6.450 -26.261 8.379 1.00 34.81 182 THR A CA 1
ATOM 1356 C C . THR A 1 182 ? -4.984 -26.621 8.641 1.00 34.81 182 THR A C 1
ATOM 1358 O O . THR A 1 182 ? -4.660 -27.804 8.720 1.00 34.81 182 THR A O 1
ATOM 1361 N N . ALA A 1 183 ? -4.092 -25.642 8.816 1.00 31.66 183 ALA A N 1
ATOM 1362 C CA . ALA A 1 183 ? -2.690 -25.903 9.137 1.00 31.66 183 ALA A CA 1
ATOM 1363 C C . ALA A 1 183 ? -2.505 -26.165 10.647 1.00 31.66 183 ALA A C 1
ATOM 1365 O O . ALA A 1 183 ? -2.859 -25.321 11.469 1.00 31.66 183 ALA A O 1
ATOM 1366 N N . HIS A 1 184 ? -2.000 -27.366 10.950 1.00 33.81 184 HIS A N 1
ATOM 1367 C CA . HIS A 1 184 ? -1.749 -27.967 12.268 1.00 33.81 184 HIS A CA 1
ATOM 1368 C C . HIS A 1 184 ? -0.807 -27.185 13.186 1.00 33.81 184 HIS A C 1
ATOM 1370 O O . HIS A 1 184 ? 0.205 -26.653 12.677 1.00 33.81 184 HIS A O 1
#